Protein AF-A0A8D2QLK6-F1 (afdb_monomer)

pLDDT: mean 83.1, std 15.36, range [39.09, 98.12]

Radius of gyration: 22.23 Å; Cα contacts (8 Å, |Δi|>4): 160; chains: 1; bounding box: 60×38×61 Å

Solvent-accessible surface area (backbone atoms only — not comparable to full-atom values): 12348 Å² total; per-residue (Å²): 97,80,49,71,49,78,52,102,89,47,49,39,35,32,42,60,47,76,50,90,60,86,89,50,98,59,54,63,53,70,23,71,43,41,66,53,55,52,48,52,53,45,48,57,52,73,73,34,72,93,45,66,92,57,89,75,71,68,70,56,76,81,83,82,56,64,71,57,51,53,50,53,50,52,52,63,75,41,56,89,79,52,54,72,67,57,50,51,50,55,50,52,54,49,52,51,54,46,49,51,54,48,51,53,42,51,51,41,49,34,52,34,53,52,50,38,61,69,33,90,62,61,51,70,35,67,67,56,51,46,69,54,65,48,80,58,78,84,78,66,76,67,74,47,78,64,52,51,48,48,48,51,46,46,53,50,48,63,35,49,83,65,57,44,87,90,75,57,70,57,96,46,70,64,59,46,50,51,50,52,50,51,54,54,50,51,51,53,53,52,52,52,50,54,51,51,53,51,53,56,52,57,57,61,63,68,74,76,119

Secondary structure (DSSP, 8-state):
--EEEE-SS-EEEEEEEE---TTSS-SEEEEEEEHHHHHHHHHHHHS-GGGTTS-PPPPPPPP--HHHHHHHHHHHHTGGGS-HHHHHHHHHHHHHHHHHHHHHHHHHHHHHHHHHHHSTTGGG-HHHHHHHH--S----PPPPHHHHHHHHHHHHHHGGGS--TTT---SSHHHHHHHHHHHHHHHHHHHHHHHHHHHHHHHHHHTT-

Sequence (209 aa):
ISDALSERDKVKFTVHTKSSLPNFKQNEFSVVRQHEEFIWLHDSFVENEDYAGYIIPPAPPRPDFDASREKLQKLGEGEGSMTKEEFTKMKQELEAEYLAIFKKTVAMHEVFLCRVAAHPILRKDLNFHVFLEYNQDLSVRGKNKKEKLEDFFKNMVKSADGVIVSGVKDVDDFFEHERTFLVEYHNRVKDASAKSDKMTRSHKSEFFF

Mean predicted aligned error: 10.37 Å

Organism: NCBI:txid1220523

InterPro domains:
  IPR001683 Phox homology [PF00787] (22-134)
  IPR001683 Phox homology [PS50195] (1-138)
  IPR036871 PX domain superfamily [G3DSA:3.30.1520.10] (1-146)
  IPR036871 PX domain superfamily [SSF64268] (10-135)

Foldseek 3Di:
DPDWDDDPDWIKDWQWAADPDPPAPDRTDIAIDTLLLQVVLQVVLVVDPVNPPPDQQDRQDDQDCPVLVVQVVVLVVCVVVDDPVVSVVSVVVSVVVNVVSVVSRNVRSVVNLVVLCPDPPSVPDPSNSCSGHVHDYPPRDRQDPVSVVVVVVVVVVVCVVVPVVVPPDPPDPVVVVVVVVVVVVVVVVVVVVVVVVVVVVVVVVVVPD

Nearest PDB structures (foldseek):
  8afz-assembly1_B  TM=8.338E-01  e=6.866E-23  Homo sapiens
  5tp1-assembly2_B  TM=9.597E-01  e=2.829E-19  Mus musculus
  6n5x-assembly1_A  TM=9.871E-01  e=4.627E-18  Homo sapiens
  6n5y-assembly1_A  TM=9.876E-01  e=9.028E-18  Homo sapiens
  6n5z-assembly1_B  TM=9.835E-01  e=2.695E-17  Homo sapiens

Structure (mmCIF, N/CA/C/O backbone):
data_AF-A0A8D2QLK6-F1
#
_entry.id   AF-A0A8D2QLK6-F1
#
loop_
_atom_site.group_PDB
_atom_site.id
_atom_site.type_symbol
_atom_site.label_atom_id
_atom_site.label_alt_id
_atom_site.label_comp_id
_atom_site.label_asym_id
_atom_site.label_entity_id
_atom_site.label_seq_id
_atom_site.pdbx_PDB_ins_code
_atom_site.Cartn_x
_atom_site.Cartn_y
_atom_site.Cartn_z
_atom_site.occupancy
_atom_site.B_iso_or_equiv
_atom_site.auth_seq_id
_atom_site.auth_comp_id
_atom_site.auth_asym_id
_atom_site.auth_atom_id
_atom_site.pdbx_PDB_model_num
ATOM 1 N N . ILE A 1 1 ? -8.332 2.884 -5.641 1.00 80.31 1 ILE A N 1
ATOM 2 C CA . ILE A 1 1 ? -8.978 1.788 -4.871 1.00 80.31 1 ILE A CA 1
ATOM 3 C C . ILE A 1 1 ? -10.407 2.221 -4.601 1.00 80.31 1 ILE A C 1
ATOM 5 O O . ILE A 1 1 ? -10.595 3.262 -3.990 1.00 80.31 1 ILE A O 1
ATOM 9 N N . SER A 1 2 ? -11.397 1.502 -5.132 1.00 70.44 2 SER A N 1
ATOM 10 C CA . SER A 1 2 ? -12.802 1.946 -5.092 1.00 70.44 2 SER A CA 1
ATOM 11 C C . SER A 1 2 ? -13.533 1.522 -3.821 1.00 70.44 2 SER A C 1
ATOM 13 O O . SER A 1 2 ? -14.470 2.192 -3.405 1.00 70.44 2 SER A O 1
ATOM 15 N N . ASP A 1 3 ? -13.110 0.410 -3.225 1.00 77.19 3 ASP A N 1
ATOM 16 C CA . ASP A 1 3 ? -13.666 -0.129 -1.989 1.00 77.19 3 ASP A CA 1
ATOM 17 C C . ASP A 1 3 ? -12.625 -1.021 -1.299 1.00 77.19 3 ASP A C 1
ATOM 19 O O . ASP A 1 3 ? -11.655 -1.454 -1.931 1.00 77.19 3 ASP A O 1
ATOM 23 N N . ALA A 1 4 ? -12.812 -1.305 -0.015 1.00 76.88 4 ALA A N 1
ATOM 24 C CA . ALA A 1 4 ? -12.076 -2.353 0.670 1.00 76.88 4 ALA A CA 1
ATOM 25 C C . ALA A 1 4 ? -12.950 -3.040 1.735 1.00 76.88 4 ALA A C 1
ATOM 27 O O . ALA A 1 4 ? -13.834 -2.451 2.348 1.00 76.88 4 ALA A O 1
ATOM 28 N N . LEU A 1 5 ? -12.686 -4.319 1.965 1.00 78.00 5 LEU A N 1
ATOM 29 C CA . LEU A 1 5 ? -13.394 -5.136 2.938 1.00 78.00 5 LEU A CA 1
ATOM 30 C C . LEU A 1 5 ? -12.388 -5.670 3.948 1.00 78.00 5 LEU A C 1
ATOM 32 O O . LEU A 1 5 ? -11.392 -6.288 3.577 1.00 78.00 5 LEU A O 1
ATOM 36 N N . SER A 1 6 ? -12.651 -5.453 5.231 1.00 71.12 6 SER A N 1
ATOM 37 C CA . SER A 1 6 ? -11.903 -6.108 6.300 1.00 71.12 6 SER A CA 1
ATOM 38 C C . SER A 1 6 ? -12.677 -7.331 6.775 1.00 71.12 6 SER A C 1
ATOM 40 O O . SER A 1 6 ? -13.772 -7.224 7.323 1.00 71.12 6 SER A O 1
ATOM 42 N N . GLU A 1 7 ? -12.097 -8.502 6.559 1.00 73.56 7 GLU A N 1
ATOM 43 C CA . GLU A 1 7 ? -12.514 -9.768 7.157 1.00 73.56 7 GLU A CA 1
ATOM 44 C C . GLU A 1 7 ? -11.677 -10.021 8.423 1.00 73.56 7 GLU A C 1
ATOM 46 O O . GLU A 1 7 ? -10.705 -9.308 8.666 1.00 73.56 7 GLU A O 1
ATOM 51 N N . ARG A 1 8 ? -12.042 -11.005 9.262 1.00 68.12 8 ARG A N 1
ATOM 52 C CA . ARG A 1 8 ? -11.483 -11.201 10.624 1.00 68.12 8 ARG A CA 1
ATOM 53 C C . ARG A 1 8 ? -9.957 -11.132 10.729 1.00 68.12 8 ARG A C 1
ATOM 55 O O . ARG A 1 8 ? -9.471 -10.689 11.758 1.00 68.12 8 ARG A O 1
ATOM 62 N N . ASP A 1 9 ? -9.218 -11.541 9.706 1.00 69.25 9 ASP A N 1
ATOM 63 C CA . ASP A 1 9 ? -7.753 -11.580 9.670 1.00 69.25 9 ASP A CA 1
ATOM 64 C C . ASP A 1 9 ? -7.145 -10.861 8.451 1.00 69.25 9 ASP A C 1
ATOM 66 O O . ASP A 1 9 ? -5.932 -10.664 8.400 1.00 69.25 9 ASP A O 1
ATOM 70 N N . LYS A 1 10 ? -7.960 -10.428 7.481 1.00 79.12 10 LYS A N 1
ATOM 71 C CA . LYS A 1 10 ? -7.487 -9.965 6.166 1.00 79.12 10 LYS A CA 1
ATOM 72 C C . LYS A 1 10 ? -8.192 -8.703 5.702 1.00 79.12 10 LYS A C 1
ATOM 74 O O . LYS A 1 10 ? -9.350 -8.468 6.026 1.00 79.12 10 LYS A O 1
ATOM 79 N N . VAL A 1 11 ? -7.496 -7.908 4.896 1.00 85.50 11 VAL A N 1
ATOM 80 C CA . VAL A 1 11 ? -8.075 -6.748 4.211 1.00 85.50 11 VAL A CA 1
ATOM 81 C C . VAL A 1 11 ? -7.979 -6.984 2.716 1.00 85.50 11 VAL A C 1
ATOM 83 O O . VAL A 1 11 ? -6.893 -7.242 2.195 1.00 85.50 11 VAL A O 1
ATOM 86 N N . LYS A 1 12 ? -9.126 -6.913 2.050 1.00 91.12 12 LYS A N 1
ATOM 87 C CA . LYS A 1 12 ? -9.283 -7.021 0.605 1.00 91.12 12 LYS A CA 1
ATOM 88 C C . LYS A 1 12 ? -9.525 -5.630 0.036 1.00 91.12 12 LYS A C 1
ATOM 90 O O . LYS A 1 12 ? -10.357 -4.895 0.549 1.00 91.12 12 LYS A O 1
ATOM 95 N N . PHE A 1 13 ? -8.818 -5.280 -1.022 1.00 93.56 13 PHE A N 1
ATOM 96 C CA . PHE A 1 13 ? -8.882 -4.004 -1.715 1.00 93.56 13 PHE A CA 1
ATOM 97 C C . PHE A 1 13 ? -9.446 -4.228 -3.109 1.00 93.56 13 PHE A C 1
ATOM 99 O O . PHE A 1 13 ? -8.901 -5.019 -3.877 1.00 93.56 13 PHE A O 1
ATOM 106 N N . THR A 1 14 ? -10.500 -3.502 -3.457 1.00 95.00 14 THR A N 1
ATOM 107 C CA . THR A 1 14 ? -11.005 -3.451 -4.826 1.00 95.00 14 THR A CA 1
ATOM 108 C C . THR A 1 14 ? -10.164 -2.449 -5.609 1.00 95.00 14 THR A C 1
ATOM 110 O O . THR A 1 14 ? -10.269 -1.225 -5.451 1.00 95.00 14 THR A O 1
ATOM 113 N N . VAL A 1 15 ? -9.279 -2.979 -6.446 1.00 96.50 15 VAL A N 1
ATOM 114 C CA . VAL A 1 15 ? -8.413 -2.207 -7.331 1.00 96.50 15 VAL A CA 1
ATOM 115 C C . VAL A 1 15 ? -9.158 -1.992 -8.638 1.00 96.50 15 VAL A C 1
ATOM 117 O O . VAL A 1 15 ? -9.257 -2.891 -9.467 1.00 96.50 15 VAL A O 1
ATOM 120 N N . HIS A 1 16 ? -9.707 -0.792 -8.795 1.00 96.56 16 HIS A N 1
ATOM 121 C CA . HIS A 1 16 ? -10.331 -0.349 -10.032 1.00 96.56 16 HIS A CA 1
ATOM 122 C C . HIS A 1 16 ? -9.296 0.328 -10.932 1.00 96.56 16 HIS A C 1
ATOM 124 O O . HIS A 1 16 ? -8.586 1.232 -10.484 1.00 96.56 16 HIS A O 1
ATOM 130 N N . THR A 1 17 ? -9.243 -0.094 -12.192 1.00 95.81 17 THR A N 1
ATOM 131 C CA . THR A 1 17 ? -8.319 0.428 -13.198 1.00 95.81 17 THR A CA 1
ATOM 132 C C . THR A 1 17 ? -9.094 0.945 -14.393 1.00 95.81 17 THR A C 1
ATOM 134 O O . THR A 1 17 ? -9.939 0.243 -14.945 1.00 95.81 17 THR A O 1
ATOM 137 N N . LYS A 1 18 ? -8.738 2.153 -14.831 1.00 95.00 18 LYS A N 1
ATOM 138 C CA . LYS A 1 18 ? -9.171 2.732 -16.098 1.00 95.00 18 LYS A CA 1
ATOM 139 C C . LYS A 1 18 ? -7.949 3.146 -16.898 1.00 95.00 18 LYS A C 1
ATOM 141 O O . LYS A 1 18 ? -7.116 3.905 -16.406 1.00 95.00 18 LYS A O 1
ATOM 146 N N . SER A 1 19 ? -7.827 2.633 -18.114 1.00 92.06 19 SER A N 1
ATOM 147 C CA . SER A 1 19 ? -6.638 2.802 -18.942 1.00 92.06 19 SER A CA 1
ATOM 148 C C . SER A 1 19 ? -7.008 2.887 -20.416 1.00 92.06 19 SER A C 1
ATOM 150 O O . SER A 1 19 ? -7.928 2.221 -20.878 1.00 92.06 19 SER A O 1
ATOM 152 N N . SER A 1 20 ? -6.267 3.705 -21.160 1.00 89.62 20 SER A N 1
ATOM 153 C CA . SER A 1 20 ? -6.292 3.740 -22.627 1.00 89.62 20 SER A CA 1
ATOM 154 C C . SER A 1 20 ? -5.103 2.998 -23.247 1.00 89.62 20 SER A C 1
ATOM 156 O O . SER A 1 20 ? -4.872 3.096 -24.453 1.00 89.62 20 SER A O 1
ATOM 158 N N . LEU A 1 21 ? -4.303 2.299 -22.432 1.00 86.12 21 LEU A N 1
ATOM 159 C CA . LEU A 1 21 ? -3.151 1.553 -22.922 1.00 86.12 21 LEU A CA 1
ATOM 160 C C . LEU A 1 21 ? -3.614 0.294 -23.675 1.00 86.12 21 LEU A C 1
ATOM 162 O O . LEU A 1 21 ? -4.441 -0.451 -23.153 1.00 86.12 21 LEU A O 1
ATOM 166 N N . PRO A 1 22 ? -3.054 0.015 -24.866 1.00 85.12 22 PRO A N 1
ATOM 167 C CA . PRO A 1 22 ? -3.531 -1.056 -25.743 1.00 85.12 22 PRO A CA 1
ATOM 168 C C . PRO A 1 22 ? -3.196 -2.470 -25.246 1.00 85.12 22 PRO A C 1
ATOM 170 O O . PRO A 1 22 ? -3.630 -3.445 -25.845 1.00 85.12 22 PRO A O 1
ATOM 173 N N . ASN A 1 23 ? -2.380 -2.594 -24.199 1.00 85.94 23 ASN A N 1
ATOM 174 C CA . ASN A 1 23 ? -1.920 -3.870 -23.659 1.00 85.94 23 ASN A CA 1
ATOM 175 C C . ASN A 1 23 ? -2.828 -4.461 -22.569 1.00 85.94 23 ASN A C 1
ATOM 177 O O . ASN A 1 23 ? -2.573 -5.584 -22.146 1.00 85.94 23 ASN A O 1
ATOM 181 N N . PHE A 1 24 ? -3.892 -3.762 -22.163 1.00 89.06 24 PHE A N 1
ATOM 182 C CA . PHE A 1 24 ? -4.965 -4.344 -21.350 1.00 89.06 24 PHE A CA 1
ATOM 183 C C . PHE A 1 24 ? -6.073 -4.916 -22.241 1.00 89.06 24 PHE A C 1
ATOM 185 O O . PHE A 1 24 ? -6.362 -4.361 -23.302 1.00 89.06 24 PHE A O 1
ATOM 192 N N . LYS A 1 25 ? -6.749 -5.994 -21.812 1.00 87.31 25 LYS A N 1
ATOM 193 C CA . LYS A 1 25 ? -7.873 -6.571 -22.581 1.00 87.31 25 LYS A CA 1
ATOM 194 C C . LYS A 1 25 ? -9.110 -5.677 -22.559 1.00 87.31 25 LYS A C 1
ATOM 196 O O . LYS A 1 25 ? -9.935 -5.747 -23.468 1.00 87.31 25 LYS A O 1
ATOM 201 N N . GLN A 1 26 ? -9.271 -4.886 -21.500 1.00 90.31 26 GLN A N 1
ATOM 202 C CA . GLN A 1 26 ? -10.396 -3.979 -21.288 1.00 90.31 26 GLN A CA 1
ATOM 203 C C . GLN A 1 26 ? -9.889 -2.598 -20.860 1.00 90.31 26 GLN A C 1
ATOM 205 O O . GLN A 1 26 ? -8.881 -2.483 -20.169 1.00 90.31 26 GLN A O 1
ATOM 210 N N . ASN A 1 27 ? -10.620 -1.546 -21.231 1.00 92.00 27 ASN A N 1
ATOM 211 C CA . ASN A 1 27 ? -10.271 -0.168 -20.863 1.00 92.00 27 ASN A CA 1
ATOM 212 C C . ASN A 1 27 ? -10.664 0.188 -19.420 1.00 92.00 27 ASN A C 1
ATOM 214 O O . ASN A 1 27 ? -10.203 1.194 -18.883 1.00 92.00 27 ASN A O 1
ATOM 218 N N . GLU A 1 28 ? -11.547 -0.601 -18.806 1.00 95.56 28 GLU A N 1
ATOM 219 C CA . GLU A 1 28 ? -12.044 -0.388 -17.451 1.00 95.56 28 GLU A CA 1
ATOM 220 C C . GLU A 1 28 ? -12.388 -1.741 -16.815 1.00 95.56 28 GLU A C 1
ATOM 222 O O . GLU A 1 28 ? -13.148 -2.516 -17.394 1.00 95.56 28 GLU A O 1
ATOM 227 N N . PHE A 1 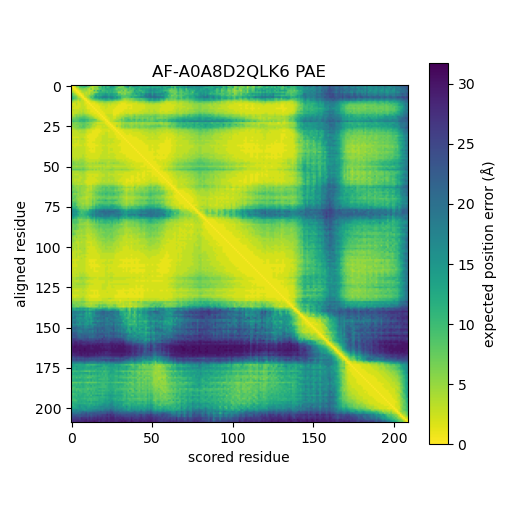29 ? -11.795 -2.046 -15.661 1.00 94.69 29 PHE A N 1
ATOM 228 C CA . PHE A 1 29 ? -11.969 -3.319 -14.953 1.00 94.69 29 PHE A CA 1
ATOM 229 C C . PHE A 1 29 ? -11.626 -3.175 -13.465 1.00 94.69 29 PHE A C 1
ATOM 231 O O . PHE A 1 29 ? -11.015 -2.191 -13.039 1.00 94.69 29 PHE A O 1
ATOM 238 N N . SER A 1 30 ? -12.014 -4.170 -12.666 1.00 95.81 30 SER A N 1
ATOM 239 C CA . SER A 1 30 ? -11.723 -4.218 -11.233 1.00 95.81 30 SER A CA 1
ATOM 240 C C . SER A 1 30 ? -11.295 -5.617 -10.806 1.00 95.81 30 SER A C 1
ATOM 242 O O . SER A 1 30 ? -11.878 -6.608 -11.246 1.00 95.81 30 SER A O 1
ATOM 244 N N . VAL A 1 31 ? -10.323 -5.688 -9.899 1.00 95.25 31 VAL A N 1
ATOM 245 C CA . VAL A 1 31 ? -9.875 -6.930 -9.249 1.00 95.25 31 VAL A CA 1
ATOM 246 C C . VAL A 1 31 ? -9.831 -6.754 -7.737 1.00 95.25 31 VAL A C 1
ATOM 248 O O . VAL A 1 31 ? -9.765 -5.632 -7.233 1.00 95.25 31 VAL A O 1
ATOM 251 N N . VAL A 1 32 ? -9.864 -7.864 -7.002 1.00 94.50 32 VAL A N 1
ATOM 252 C CA . VAL A 1 32 ? -9.740 -7.864 -5.541 1.00 94.50 32 VAL A CA 1
ATOM 253 C C . VAL A 1 32 ? -8.339 -8.322 -5.163 1.00 94.50 32 VAL A C 1
ATOM 255 O O . VAL A 1 32 ? -7.887 -9.362 -5.636 1.00 94.50 32 VAL A O 1
ATOM 258 N N . ARG A 1 33 ? -7.666 -7.548 -4.307 1.00 94.56 33 ARG A N 1
ATOM 259 C CA . ARG A 1 33 ? -6.298 -7.816 -3.850 1.00 94.56 33 ARG A CA 1
ATOM 260 C C . ARG A 1 33 ? -6.168 -7.777 -2.340 1.00 94.56 33 ARG A C 1
ATOM 262 O O . ARG A 1 33 ? -6.799 -6.959 -1.688 1.00 94.56 33 ARG A O 1
ATOM 269 N N . GLN A 1 34 ? -5.322 -8.618 -1.776 1.00 93.31 34 GLN A N 1
ATOM 270 C CA . GLN A 1 34 ? -4.924 -8.619 -0.374 1.00 93.31 34 GLN A CA 1
ATOM 271 C C . GLN A 1 34 ? -3.578 -7.923 -0.209 1.00 93.31 34 GLN A C 1
ATOM 273 O O . GLN A 1 34 ? -2.802 -7.820 -1.155 1.00 93.31 34 GLN A O 1
ATOM 278 N N . HIS A 1 35 ? -3.278 -7.469 1.007 1.00 92.69 35 HIS A N 1
ATOM 279 C CA . HIS A 1 35 ? -2.022 -6.784 1.316 1.00 92.69 35 HIS A CA 1
ATOM 280 C C . HIS A 1 35 ? -0.778 -7.575 0.859 1.00 92.69 35 HIS A C 1
ATOM 282 O O . HIS A 1 35 ? 0.151 -6.998 0.301 1.00 92.69 35 HIS A O 1
ATOM 288 N N . GLU A 1 36 ? -0.774 -8.898 1.024 1.00 91.81 36 GLU A N 1
ATOM 289 C CA . GLU A 1 36 ? 0.307 -9.787 0.584 1.00 91.81 36 GLU A CA 1
ATOM 290 C C . GLU A 1 36 ? 0.591 -9.702 -0.926 1.00 91.81 36 GLU A C 1
ATOM 292 O O . GLU A 1 36 ? 1.749 -9.796 -1.325 1.00 91.81 36 GLU A O 1
ATOM 297 N N . GLU A 1 37 ? -0.424 -9.455 -1.759 1.00 94.19 37 GLU A N 1
ATOM 298 C CA . GLU A 1 37 ? -0.262 -9.287 -3.210 1.00 94.19 37 GLU A CA 1
ATOM 299 C C . GLU A 1 37 ? 0.431 -7.966 -3.565 1.00 94.19 37 GLU A C 1
ATOM 301 O O . GLU A 1 37 ? 1.198 -7.914 -4.525 1.00 94.19 37 GLU A O 1
ATOM 306 N N . PHE A 1 38 ? 0.233 -6.908 -2.771 1.00 96.00 38 PHE A N 1
ATOM 307 C CA . PHE A 1 38 ? 0.977 -5.653 -2.936 1.00 96.00 38 PHE A CA 1
ATOM 308 C C . PHE A 1 38 ? 2.449 -5.829 -2.565 1.00 96.00 38 PHE A C 1
ATOM 310 O O . PHE A 1 38 ? 3.320 -5.275 -3.233 1.00 96.00 38 PHE A O 1
ATOM 317 N N . ILE A 1 39 ? 2.725 -6.600 -1.507 1.00 94.81 39 ILE A N 1
ATOM 318 C CA . ILE A 1 39 ? 4.097 -6.910 -1.095 1.00 94.81 39 ILE A CA 1
ATOM 319 C C . ILE A 1 39 ? 4.793 -7.760 -2.155 1.00 94.81 39 ILE A C 1
ATOM 321 O O . ILE A 1 39 ? 5.910 -7.437 -2.535 1.00 94.81 39 ILE A O 1
ATOM 325 N N . TRP A 1 40 ? 4.124 -8.786 -2.686 1.00 94.62 40 TRP A N 1
ATOM 326 C CA . TRP A 1 40 ? 4.659 -9.581 -3.792 1.00 94.62 40 TRP A CA 1
ATOM 327 C C . TRP A 1 40 ? 5.014 -8.714 -5.008 1.00 94.62 40 TRP A C 1
ATOM 329 O O . TRP A 1 40 ? 6.115 -8.830 -5.540 1.00 94.62 40 TRP A O 1
ATOM 339 N N . LEU A 1 41 ? 4.116 -7.810 -5.412 1.00 96.06 41 LEU A N 1
ATOM 340 C CA . LEU A 1 41 ? 4.367 -6.900 -6.528 1.00 96.06 41 LEU A CA 1
ATOM 341 C C . LEU A 1 41 ? 5.578 -5.996 -6.253 1.00 96.06 41 LEU A C 1
ATOM 343 O O . LEU A 1 41 ? 6.455 -5.870 -7.104 1.00 96.06 41 LEU A O 1
ATOM 347 N N . HIS A 1 42 ? 5.647 -5.389 -5.066 1.00 96.62 42 HIS A N 1
ATOM 348 C CA . HIS A 1 42 ? 6.786 -4.566 -4.663 1.00 96.62 42 HIS A CA 1
ATOM 349 C C . HIS A 1 42 ? 8.102 -5.353 -4.703 1.00 96.62 42 HIS A C 1
ATOM 351 O O . HIS A 1 42 ? 9.070 -4.894 -5.306 1.00 96.62 42 HIS A O 1
ATOM 357 N N . ASP A 1 43 ? 8.129 -6.538 -4.095 1.00 93.12 43 ASP A N 1
ATOM 358 C CA . ASP A 1 43 ? 9.319 -7.387 -4.046 1.00 93.12 43 ASP A CA 1
ATOM 359 C C . ASP A 1 43 ? 9.762 -7.784 -5.458 1.00 93.12 43 ASP A C 1
ATOM 361 O O . ASP A 1 43 ? 10.952 -7.735 -5.753 1.00 93.12 43 ASP A O 1
ATOM 365 N N . SER A 1 44 ? 8.817 -8.048 -6.370 1.00 94.56 44 SER A N 1
ATOM 366 C CA . SER A 1 44 ? 9.134 -8.339 -7.773 1.00 94.56 44 SER A CA 1
ATOM 367 C C . SER A 1 44 ? 9.847 -7.186 -8.488 1.00 94.56 44 SER A C 1
ATOM 369 O O . SER A 1 44 ? 10.672 -7.434 -9.364 1.00 94.56 44 SER A O 1
ATOM 371 N N . PHE A 1 45 ? 9.583 -5.930 -8.103 1.00 95.44 45 PHE A N 1
ATOM 372 C CA . PHE A 1 45 ? 10.319 -4.783 -8.634 1.00 95.44 45 PHE A CA 1
ATOM 373 C C . PHE A 1 45 ? 11.718 -4.672 -8.036 1.00 95.44 45 PHE A C 1
ATOM 375 O O . PHE A 1 45 ? 12.662 -4.366 -8.754 1.00 95.44 45 PHE A O 1
ATOM 382 N N . VAL A 1 46 ? 11.846 -4.898 -6.727 1.00 93.06 46 VAL A N 1
ATOM 383 C CA . VAL A 1 46 ? 13.124 -4.792 -6.007 1.00 93.06 46 VAL A CA 1
ATOM 384 C C . VAL A 1 46 ? 14.093 -5.900 -6.417 1.00 93.06 46 VAL A C 1
ATOM 386 O O . VAL A 1 46 ? 15.296 -5.669 -6.503 1.00 93.06 46 VAL A O 1
ATOM 389 N N . GLU A 1 47 ? 13.581 -7.103 -6.661 1.00 89.25 47 GLU A N 1
ATOM 390 C CA . GLU A 1 47 ? 14.376 -8.270 -7.044 1.00 89.25 47 GLU A CA 1
ATOM 391 C C . GLU A 1 47 ? 14.773 -8.259 -8.534 1.00 89.25 47 GLU A C 1
ATOM 3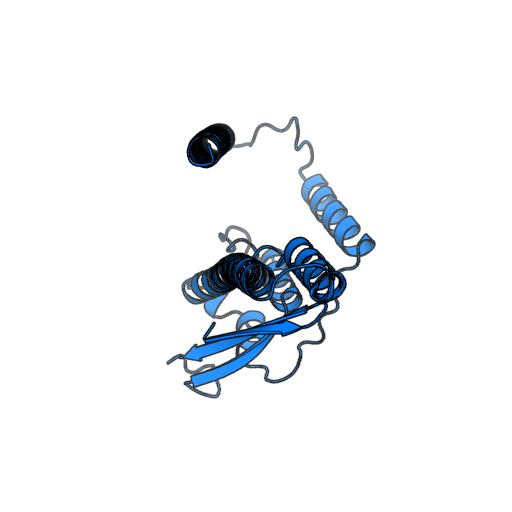93 O O . GLU A 1 47 ? 15.652 -9.027 -8.926 1.00 89.25 47 GLU A O 1
ATOM 398 N N . ASN A 1 48 ? 14.171 -7.390 -9.357 1.00 90.31 48 ASN A N 1
ATOM 399 C CA . ASN A 1 48 ? 14.475 -7.282 -10.782 1.00 90.31 48 ASN A CA 1
ATOM 400 C C . ASN A 1 48 ? 15.712 -6.401 -11.038 1.00 90.31 48 ASN A C 1
ATOM 402 O O . ASN A 1 48 ? 15.682 -5.185 -10.840 1.00 90.31 48 ASN A O 1
ATOM 406 N N . GLU A 1 49 ? 16.787 -7.014 -11.536 1.00 92.12 49 GLU A N 1
ATOM 407 C CA . GLU A 1 49 ? 18.060 -6.342 -11.829 1.00 92.12 49 GLU A CA 1
ATOM 408 C C . GLU A 1 49 ? 17.939 -5.256 -12.909 1.00 92.12 49 GLU A C 1
ATOM 410 O O . GLU A 1 49 ? 18.633 -4.243 -12.826 1.00 92.12 49 GLU A O 1
ATOM 415 N N . ASP A 1 50 ? 17.002 -5.389 -13.855 1.00 94.44 50 ASP A N 1
ATOM 416 C CA . ASP A 1 50 ? 16.744 -4.367 -14.882 1.00 94.44 50 ASP A CA 1
ATOM 417 C C . ASP A 1 50 ? 16.214 -3.055 -14.280 1.00 94.44 50 ASP A C 1
ATOM 419 O O . ASP A 1 50 ? 16.233 -2.004 -14.927 1.00 94.44 50 ASP A O 1
ATOM 423 N N . TYR A 1 51 ? 15.722 -3.105 -13.038 1.00 94.38 51 TYR A N 1
ATOM 424 C CA . TYR A 1 51 ? 15.244 -1.941 -12.302 1.00 94.38 51 TYR A CA 1
ATOM 425 C C . TYR A 1 51 ? 16.283 -1.356 -11.339 1.00 94.38 51 TYR A C 1
ATOM 427 O O . TYR A 1 51 ? 15.982 -0.395 -10.622 1.00 94.38 51 TYR A O 1
ATOM 435 N N . ALA A 1 52 ? 17.523 -1.853 -11.361 1.00 91.12 52 ALA A N 1
ATOM 436 C CA . ALA A 1 52 ? 18.621 -1.262 -10.608 1.00 91.12 52 ALA A CA 1
ATOM 437 C C . ALA A 1 52 ? 18.807 0.225 -10.968 1.00 91.12 52 ALA A C 1
ATOM 439 O O . ALA A 1 52 ? 18.841 0.617 -12.133 1.00 91.12 52 ALA A O 1
ATOM 440 N N . GLY A 1 53 ? 18.913 1.073 -9.942 1.00 89.62 53 GLY A N 1
ATOM 441 C CA . GLY A 1 53 ? 19.052 2.525 -10.097 1.00 89.62 53 GLY A CA 1
ATOM 442 C C . GLY A 1 53 ? 17.737 3.291 -10.290 1.00 89.62 53 GLY A C 1
ATOM 443 O O . GLY A 1 53 ? 17.746 4.519 -10.211 1.00 89.62 53 GLY A O 1
ATOM 444 N N . TYR A 1 54 ? 16.597 2.615 -10.476 1.00 93.75 54 TYR A N 1
ATOM 445 C CA . TYR A 1 54 ? 15.289 3.271 -10.441 1.00 93.75 54 TYR A CA 1
ATOM 446 C C . TYR A 1 54 ? 14.766 3.410 -9.009 1.00 93.75 54 TYR A C 1
ATOM 448 O O . TYR A 1 54 ? 14.992 2.569 -8.141 1.00 93.75 54 TYR A O 1
ATOM 456 N N . ILE A 1 55 ? 14.005 4.478 -8.767 1.00 94.56 55 ILE A N 1
ATOM 457 C CA . ILE A 1 55 ? 13.340 4.697 -7.481 1.00 94.56 55 ILE A CA 1
ATOM 458 C C . ILE A 1 55 ? 12.047 3.878 -7.456 1.00 94.56 55 ILE A C 1
ATOM 460 O O . ILE A 1 55 ? 11.022 4.295 -8.003 1.00 94.56 55 ILE A O 1
ATOM 464 N N . ILE A 1 56 ? 12.091 2.719 -6.800 1.00 95.69 56 ILE A N 1
ATOM 465 C CA . ILE A 1 56 ? 10.903 1.895 -6.562 1.00 95.69 56 ILE A CA 1
ATOM 466 C C . ILE A 1 56 ? 10.040 2.549 -5.468 1.00 95.69 56 ILE A C 1
ATOM 468 O O . ILE A 1 56 ? 10.555 2.878 -4.395 1.00 95.69 56 ILE A O 1
ATOM 472 N N . PRO A 1 57 ? 8.729 2.770 -5.699 1.00 96.25 57 PRO A N 1
ATOM 473 C CA . PRO A 1 57 ? 7.838 3.300 -4.674 1.00 96.25 57 PRO A CA 1
ATOM 474 C C . PRO A 1 57 ? 7.823 2.402 -3.428 1.00 96.25 57 PRO A C 1
ATOM 476 O O . PRO A 1 57 ? 7.744 1.184 -3.573 1.00 96.25 57 PRO A O 1
ATOM 479 N N . PRO A 1 58 ? 7.831 2.970 -2.208 1.00 94.75 58 PRO A N 1
ATOM 480 C CA . PRO A 1 58 ? 7.849 2.170 -0.990 1.00 94.75 58 PRO A CA 1
ATOM 481 C C . PRO A 1 58 ? 6.583 1.319 -0.875 1.00 94.75 58 PRO A C 1
ATOM 483 O O . PRO A 1 58 ? 5.481 1.806 -1.149 1.00 94.75 58 PRO A O 1
ATOM 486 N N . ALA A 1 59 ? 6.744 0.075 -0.421 1.00 95.31 59 ALA A N 1
ATOM 487 C CA . ALA A 1 59 ? 5.629 -0.820 -0.143 1.00 95.31 59 ALA A CA 1
ATOM 488 C C . ALA A 1 59 ? 4.611 -0.175 0.821 1.00 95.31 59 ALA A C 1
ATOM 490 O O . ALA A 1 59 ? 5.004 0.504 1.781 1.00 95.31 59 ALA A O 1
ATOM 491 N N . PRO A 1 60 ? 3.300 -0.396 0.617 1.00 95.50 60 PRO A N 1
ATOM 492 C CA . PRO A 1 60 ? 2.303 0.057 1.574 1.00 95.50 60 PRO A CA 1
ATOM 493 C C . PRO A 1 60 ? 2.487 -0.684 2.910 1.00 95.50 60 PRO A C 1
ATOM 495 O O . PRO A 1 60 ? 2.827 -1.869 2.915 1.00 95.50 60 PRO A O 1
ATOM 498 N N . PRO A 1 61 ? 2.267 -0.031 4.064 1.00 92.38 61 PRO A N 1
ATOM 499 C CA . PRO A 1 61 ? 2.377 -0.692 5.354 1.00 92.38 61 PRO A CA 1
ATOM 500 C C . PRO A 1 61 ? 1.236 -1.687 5.552 1.00 92.38 61 PRO A C 1
ATOM 502 O O . PRO A 1 61 ? 0.133 -1.523 5.021 1.00 92.38 61 PRO A O 1
ATOM 505 N N . ARG A 1 62 ? 1.505 -2.707 6.371 1.00 89.50 62 ARG A N 1
ATOM 506 C CA . ARG A 1 62 ? 0.497 -3.688 6.765 1.00 89.50 62 ARG A CA 1
ATOM 507 C C . ARG A 1 62 ? -0.664 -2.984 7.475 1.00 89.50 62 ARG A C 1
ATOM 509 O O . ARG A 1 62 ? -0.404 -2.205 8.393 1.00 89.50 62 ARG A O 1
ATOM 516 N N . PRO A 1 63 ? -1.918 -3.258 7.084 1.00 86.25 63 PRO A N 1
ATOM 517 C CA . PRO A 1 63 ? -3.066 -2.779 7.832 1.00 86.25 63 PRO A CA 1
ATOM 518 C C . PRO A 1 63 ? -3.043 -3.336 9.261 1.00 86.25 63 PRO A C 1
ATOM 520 O O . PRO A 1 63 ? -2.919 -4.547 9.435 1.00 86.25 63 PRO A O 1
ATOM 523 N N . ASP A 1 64 ? -3.180 -2.468 10.261 1.00 85.06 64 ASP A N 1
ATOM 524 C CA . ASP A 1 64 ? -3.248 -2.844 11.676 1.00 85.06 64 ASP A CA 1
ATOM 525 C C . ASP A 1 64 ? -4.631 -2.485 12.226 1.00 85.06 64 ASP A C 1
ATOM 527 O O . ASP A 1 64 ? -4.963 -1.312 12.383 1.00 85.06 64 ASP A O 1
ATOM 531 N N . PHE A 1 65 ? -5.447 -3.510 12.467 1.00 83.75 65 PHE A N 1
ATOM 532 C CA . PHE A 1 65 ? -6.804 -3.381 13.000 1.00 83.75 65 PHE A CA 1
ATOM 533 C C . PHE A 1 65 ? -6.970 -4.093 14.346 1.00 83.75 65 PHE A C 1
ATOM 535 O O . PHE A 1 65 ? -8.094 -4.189 14.843 1.00 83.75 65 PHE A O 1
ATOM 542 N N . ASP A 1 66 ? -5.888 -4.606 14.935 1.00 84.44 66 ASP A N 1
ATOM 543 C CA . ASP A 1 66 ? -5.966 -5.514 16.081 1.00 84.44 66 ASP A CA 1
ATOM 544 C C . ASP A 1 66 ? -6.546 -4.800 17.305 1.00 84.44 66 ASP A C 1
ATOM 546 O O . ASP A 1 66 ? -7.515 -5.273 17.901 1.00 84.44 66 ASP A O 1
ATOM 550 N N . ALA A 1 67 ? -6.052 -3.594 17.598 1.00 84.75 67 ALA A N 1
ATOM 551 C CA . ALA A 1 67 ? -6.560 -2.776 18.697 1.00 84.75 67 ALA A CA 1
ATOM 552 C C . ALA A 1 67 ? -8.049 -2.420 18.527 1.00 84.75 67 ALA A C 1
ATOM 554 O O . ALA A 1 67 ? -8.819 -2.476 19.486 1.00 84.75 67 ALA A O 1
ATOM 555 N N . SER A 1 68 ? -8.485 -2.072 17.311 1.00 84.75 68 SER A N 1
ATOM 556 C CA . SER A 1 68 ? -9.892 -1.744 17.044 1.00 84.75 68 SER A CA 1
ATOM 557 C C . SER A 1 68 ? -10.799 -2.972 17.157 1.00 84.75 68 SER A C 1
ATOM 559 O O . SER A 1 68 ? -11.900 -2.865 17.694 1.00 84.75 68 SER A O 1
ATOM 561 N N . ARG A 1 69 ? -10.339 -4.147 16.700 1.00 83.25 69 ARG A N 1
ATOM 562 C CA . ARG A 1 69 ? -11.068 -5.421 16.829 1.00 83.25 69 ARG A CA 1
ATOM 563 C C . ARG A 1 69 ? -11.215 -5.845 18.286 1.00 83.25 69 ARG A C 1
ATOM 565 O O . ARG A 1 69 ? -12.311 -6.222 18.690 1.00 83.25 69 ARG A O 1
ATOM 572 N N . GLU A 1 70 ? -10.149 -5.735 19.075 1.00 87.25 70 GLU A N 1
ATOM 573 C CA . GLU A 1 70 ? -10.173 -6.055 20.504 1.00 87.25 70 GLU A CA 1
ATOM 574 C C . GLU A 1 70 ? -11.154 -5.148 21.263 1.00 87.25 70 GLU A C 1
ATOM 576 O O . GLU A 1 70 ? -11.964 -5.627 22.058 1.00 87.25 70 GLU A O 1
ATOM 581 N N . LYS A 1 71 ? -11.136 -3.838 20.981 1.00 87.56 71 LYS A N 1
ATOM 582 C CA . LYS A 1 71 ? -12.086 -2.888 21.576 1.00 87.56 71 LYS A CA 1
ATOM 583 C C . LYS A 1 71 ? -13.535 -3.190 21.176 1.00 87.56 71 LYS A C 1
ATOM 585 O O . LYS A 1 71 ? -14.412 -3.138 22.032 1.00 87.56 71 LYS A O 1
ATOM 590 N N . LEU A 1 72 ? -13.788 -3.535 19.908 1.00 85.38 72 LEU A N 1
ATOM 591 C CA . LEU A 1 72 ? -15.121 -3.927 19.431 1.00 85.38 72 LEU A CA 1
ATOM 592 C C . LEU A 1 72 ? -15.631 -5.196 20.124 1.00 85.38 72 LEU A C 1
ATOM 594 O O . LEU A 1 72 ? -16.800 -5.255 20.498 1.00 85.38 72 LEU A O 1
ATOM 598 N N . GLN A 1 73 ? -14.759 -6.186 20.335 1.00 86.44 73 GLN A N 1
ATOM 599 C CA . GLN A 1 73 ? -15.110 -7.402 21.066 1.00 86.44 73 GLN A CA 1
ATOM 600 C C . GLN A 1 73 ? -15.481 -7.088 22.523 1.00 86.44 73 GLN A C 1
ATOM 602 O O . GLN A 1 73 ? -16.556 -7.474 22.978 1.00 86.44 73 GLN A O 1
ATOM 607 N N . LYS A 1 74 ? -14.634 -6.327 23.227 1.00 88.38 74 LYS A N 1
ATOM 608 C CA . LYS A 1 74 ? -14.881 -5.909 24.618 1.00 88.38 74 LYS A CA 1
ATOM 609 C C . LYS A 1 74 ? -16.166 -5.096 24.768 1.00 88.38 74 LYS A C 1
ATOM 611 O O . LYS A 1 74 ? -16.882 -5.263 25.750 1.00 88.38 74 LYS A O 1
ATOM 616 N N . LEU A 1 75 ? -16.473 -4.234 23.795 1.00 87.31 75 LEU A N 1
ATOM 617 C CA . LEU A 1 75 ? -17.718 -3.470 23.796 1.00 87.31 75 LEU A CA 1
ATOM 618 C C . LEU A 1 75 ? -18.943 -4.395 23.701 1.00 87.31 75 LEU A C 1
ATOM 620 O O . LEU A 1 75 ? -19.909 -4.182 24.426 1.00 87.31 75 LEU A O 1
ATOM 624 N N . GLY A 1 76 ? -18.887 -5.438 22.865 1.00 86.38 76 GLY A N 1
ATOM 625 C CA . GLY A 1 76 ? -19.960 -6.434 22.752 1.00 86.38 76 GLY A CA 1
ATOM 626 C C . GLY A 1 76 ? -20.157 -7.267 24.022 1.00 86.38 76 GLY A C 1
ATOM 627 O O . GLY A 1 76 ? -21.287 -7.524 24.421 1.00 86.38 76 GLY A O 1
ATOM 628 N N . GLU A 1 77 ? -19.072 -7.639 24.705 1.00 88.12 77 GLU A N 1
ATOM 629 C CA . GLU A 1 77 ? -19.133 -8.363 25.987 1.00 88.12 77 GLU A CA 1
ATOM 630 C C . GLU A 1 77 ? -19.744 -7.506 27.116 1.00 88.12 77 GLU A C 1
ATOM 632 O O . GLU A 1 77 ? -20.385 -8.034 28.025 1.00 88.12 77 GLU A O 1
ATOM 637 N N . GLY A 1 78 ? -19.582 -6.180 27.048 1.00 81.19 78 GLY A N 1
ATOM 638 C CA . GLY A 1 78 ? -20.088 -5.223 28.033 1.00 81.19 78 GLY A CA 1
ATOM 639 C C . GLY A 1 78 ? -21.488 -4.665 27.759 1.00 81.19 78 GLY A C 1
ATOM 640 O O . GLY A 1 78 ? -21.957 -3.865 28.570 1.00 81.19 78 GLY A O 1
ATOM 641 N N . GLU A 1 79 ? -22.167 -5.063 26.675 1.00 79.88 79 GLU A N 1
ATOM 642 C CA . GLU A 1 79 ? -23.451 -4.479 26.233 1.00 79.88 79 GLU A CA 1
ATOM 643 C C . GLU A 1 79 ? -24.521 -4.475 27.342 1.00 79.88 79 GLU A C 1
ATOM 645 O O . GLU A 1 79 ? -25.262 -3.508 27.488 1.00 79.88 79 GLU A O 1
ATOM 650 N N . GLY A 1 80 ? -24.555 -5.511 28.188 1.00 78.19 80 GLY A N 1
ATOM 651 C CA . GLY A 1 80 ? -25.509 -5.626 29.300 1.00 78.19 80 GLY A CA 1
ATOM 652 C C . GLY A 1 80 ? -25.167 -4.822 30.564 1.00 78.19 80 GLY A C 1
ATOM 653 O O . GLY A 1 80 ? -25.975 -4.783 31.488 1.00 78.19 80 GLY A O 1
ATOM 654 N N . SER A 1 81 ? -23.978 -4.215 30.637 1.00 82.69 81 SER A N 1
ATOM 655 C CA . SER A 1 81 ? -23.472 -3.514 31.833 1.00 82.69 81 SER A CA 1
ATOM 656 C C . SER A 1 81 ? -23.524 -1.987 31.749 1.00 82.69 81 SER A C 1
ATOM 658 O O . SER A 1 81 ? -23.210 -1.313 32.728 1.00 82.69 81 SER A O 1
ATOM 660 N N . MET A 1 82 ? -23.917 -1.440 30.599 1.00 85.81 82 MET A N 1
ATOM 661 C CA . MET A 1 82 ? -23.911 -0.005 30.319 1.00 85.81 82 MET A CA 1
ATOM 662 C C . MET A 1 82 ? -25.264 0.464 29.792 1.00 85.81 82 MET A C 1
ATOM 664 O O . MET A 1 82 ? -26.082 -0.333 29.327 1.00 85.81 82 MET A O 1
ATOM 668 N N . THR A 1 83 ? -25.516 1.769 29.864 1.00 90.62 83 THR A N 1
ATOM 669 C CA . THR A 1 83 ? -26.737 2.340 29.286 1.00 90.62 83 THR A CA 1
ATOM 670 C C . THR A 1 83 ? -26.700 2.277 27.758 1.00 90.62 83 THR A C 1
ATOM 672 O O . THR A 1 83 ? -25.639 2.209 27.129 1.00 90.62 83 THR A O 1
ATOM 675 N N . LYS A 1 84 ? -27.877 2.327 27.128 1.00 89.00 84 LYS A N 1
ATOM 676 C CA . LYS A 1 84 ? -27.996 2.287 25.664 1.00 89.00 84 LYS A CA 1
ATOM 677 C C . LYS A 1 84 ? -27.301 3.484 25.010 1.00 89.00 84 LYS A C 1
ATOM 679 O O . LYS A 1 84 ? -26.711 3.353 23.934 1.00 89.00 84 LYS A O 1
ATOM 684 N N . GLU A 1 85 ? -27.363 4.643 25.657 1.00 90.94 85 GLU A N 1
ATOM 685 C CA . GLU A 1 85 ? -26.714 5.877 25.229 1.00 90.94 85 GLU A CA 1
ATOM 686 C C . GLU A 1 85 ? -25.185 5.752 25.279 1.00 90.94 85 GLU A C 1
ATOM 688 O O . GLU A 1 85 ? -24.513 6.072 24.295 1.00 90.94 85 GLU A O 1
ATOM 693 N N . GLU A 1 86 ? -24.630 5.228 26.376 1.00 88.38 86 GLU A N 1
ATOM 694 C CA . GLU A 1 86 ? -23.187 4.990 26.524 1.00 88.38 86 GLU A CA 1
ATOM 695 C C . GLU A 1 86 ? -22.670 3.965 25.514 1.00 88.38 86 GLU A C 1
ATOM 697 O O . GLU A 1 86 ? -21.652 4.206 24.859 1.00 88.38 86 GLU A O 1
ATOM 702 N N . PHE A 1 87 ? -23.399 2.861 25.328 1.00 88.75 87 PHE A N 1
ATOM 703 C CA . PHE A 1 87 ? -23.063 1.843 24.334 1.00 88.75 87 PHE A CA 1
ATOM 704 C C . PHE A 1 87 ? -23.026 2.429 22.923 1.00 88.75 87 PHE A C 1
ATOM 706 O O . PHE A 1 87 ? -22.065 2.228 22.180 1.00 88.75 87 PHE A O 1
ATOM 713 N N . THR A 1 88 ? -24.054 3.202 22.560 1.00 90.00 88 THR A N 1
ATOM 714 C CA . THR A 1 88 ? -24.149 3.832 21.237 1.00 90.00 88 THR A CA 1
ATOM 715 C C . THR A 1 88 ? -22.994 4.802 21.009 1.00 90.00 88 THR A C 1
ATOM 717 O O . THR A 1 88 ? -22.385 4.784 19.939 1.00 90.00 88 THR A O 1
ATOM 720 N N . LYS A 1 89 ? -22.651 5.614 22.015 1.00 91.19 89 LYS A N 1
ATOM 721 C CA . LYS A 1 89 ? -21.542 6.567 21.926 1.00 91.19 89 LYS A CA 1
ATOM 722 C C . LYS A 1 89 ? -20.196 5.860 21.752 1.00 91.19 89 LYS A C 1
ATOM 724 O O . LYS A 1 89 ? -19.459 6.186 20.825 1.00 91.19 89 LYS A O 1
ATOM 729 N N . MET A 1 90 ? -19.894 4.862 22.584 1.00 88.19 90 MET A N 1
ATOM 730 C CA . MET A 1 90 ? -18.642 4.102 22.472 1.00 88.19 90 MET A CA 1
ATOM 731 C C . MET A 1 90 ? -18.549 3.344 21.147 1.00 88.19 90 MET A C 1
ATOM 733 O O . MET A 1 90 ? -17.491 3.322 20.521 1.00 88.19 90 MET A O 1
ATOM 737 N N . LYS A 1 91 ? -19.663 2.778 20.671 1.00 89.00 91 LYS A N 1
ATOM 738 C CA . LYS A 1 91 ? -19.724 2.134 19.358 1.00 89.00 91 LYS A CA 1
ATOM 739 C C . LYS A 1 91 ? -19.376 3.111 18.234 1.00 89.00 91 LYS A C 1
ATOM 741 O O . LYS A 1 91 ? -18.541 2.786 17.397 1.00 89.00 91 LYS A O 1
ATOM 746 N N . GLN A 1 92 ? -19.964 4.308 18.240 1.00 91.00 92 GLN A N 1
ATOM 747 C CA . GLN A 1 92 ? -19.684 5.339 17.236 1.00 91.00 92 GLN A CA 1
ATOM 748 C C . GLN A 1 92 ? -18.221 5.801 17.262 1.00 91.00 92 GLN A C 1
ATOM 750 O O . GLN A 1 92 ? -17.611 5.968 16.206 1.00 91.00 92 GLN A O 1
ATOM 755 N N . GLU A 1 93 ? -17.634 5.984 18.447 1.00 89.44 93 GLU A N 1
ATOM 756 C CA . GLU A 1 93 ? -16.220 6.356 18.587 1.00 89.44 93 GLU A CA 1
ATOM 757 C C . GLU A 1 93 ? -15.288 5.272 18.021 1.00 89.44 93 GLU A C 1
ATOM 759 O O . GLU A 1 93 ? -14.346 5.589 17.289 1.00 89.44 93 GLU A O 1
ATOM 764 N N . LEU A 1 94 ? -15.583 3.993 18.284 1.00 88.62 94 LEU A N 1
ATOM 765 C CA . LEU A 1 94 ? -14.829 2.866 17.728 1.00 88.62 94 LEU A CA 1
ATOM 766 C C . LEU A 1 94 ? -14.984 2.742 16.213 1.00 88.62 94 LEU A C 1
ATOM 768 O O . LEU A 1 94 ? -13.993 2.522 15.519 1.00 88.62 94 LEU A O 1
ATOM 772 N N . GLU A 1 95 ? -16.199 2.902 15.687 1.00 87.56 95 GLU A N 1
ATOM 773 C CA . GLU A 1 95 ? -16.453 2.910 14.242 1.00 87.56 95 GLU A CA 1
ATOM 774 C C . GLU A 1 95 ? -15.683 4.047 13.551 1.00 87.56 95 GLU A C 1
ATOM 776 O O . GLU A 1 95 ? -15.109 3.843 12.479 1.00 87.56 95 GLU A O 1
ATOM 781 N N . ALA A 1 96 ? -15.595 5.223 14.180 1.00 89.94 96 ALA A N 1
ATOM 782 C CA . ALA A 1 96 ? -14.818 6.349 13.670 1.00 89.94 96 ALA A CA 1
ATOM 783 C C . ALA A 1 96 ? -13.298 6.089 13.698 1.00 89.94 96 ALA A C 1
ATOM 785 O O . ALA A 1 96 ? -12.617 6.374 12.708 1.00 89.94 96 ALA A O 1
ATOM 786 N N . GLU A 1 97 ? -12.761 5.528 14.789 1.00 87.69 97 GLU A N 1
ATOM 787 C CA . GLU A 1 97 ? -11.346 5.129 14.898 1.00 87.69 97 GLU A CA 1
ATOM 788 C C . GLU A 1 97 ? -10.990 4.091 13.825 1.00 87.69 97 GLU A C 1
ATOM 790 O O . GLU A 1 97 ? -10.015 4.245 13.082 1.00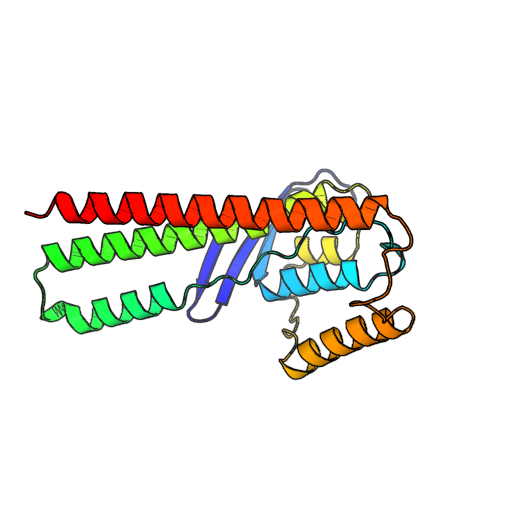 87.69 97 GLU A O 1
ATOM 795 N N . TYR A 1 98 ? -11.841 3.076 13.686 1.00 86.19 98 TYR A N 1
ATOM 796 C CA . TYR A 1 98 ? -11.717 2.036 12.679 1.00 86.19 98 TYR A CA 1
ATOM 797 C C . TYR A 1 98 ? -11.720 2.615 11.257 1.00 86.19 98 TYR A C 1
ATOM 799 O O . TYR A 1 98 ? -10.833 2.318 10.452 1.00 86.19 98 TYR A O 1
ATOM 807 N N . LEU A 1 99 ? -12.677 3.497 10.950 1.00 88.12 99 LEU A N 1
ATOM 808 C CA . LEU A 1 99 ? -12.785 4.146 9.646 1.00 88.12 99 LEU A CA 1
ATOM 809 C C . LEU A 1 99 ? -11.561 5.016 9.330 1.00 88.12 99 LEU A C 1
ATOM 811 O O . LEU A 1 99 ? -11.133 5.074 8.176 1.00 88.12 99 LEU A O 1
ATOM 815 N N . ALA A 1 100 ? -10.974 5.683 10.326 1.00 89.56 100 ALA A N 1
ATOM 816 C CA . ALA A 1 100 ? -9.766 6.483 10.139 1.00 89.56 100 ALA A CA 1
ATOM 817 C C . ALA A 1 100 ? -8.557 5.614 9.748 1.00 89.56 100 ALA A C 1
ATOM 819 O O . ALA A 1 100 ? -7.861 5.926 8.776 1.00 89.56 100 ALA A O 1
ATOM 820 N N . ILE A 1 101 ? -8.340 4.496 10.451 1.00 87.62 101 ILE A N 1
ATOM 821 C CA . ILE A 1 101 ? -7.286 3.516 10.131 1.00 87.62 101 ILE A CA 1
ATOM 822 C C . ILE A 1 101 ? -7.504 2.932 8.734 1.00 87.62 101 ILE A C 1
ATOM 824 O O . ILE A 1 101 ? -6.568 2.825 7.934 1.00 87.62 101 ILE A O 1
ATOM 828 N N . PHE A 1 102 ? -8.752 2.599 8.419 1.00 87.12 102 PHE A N 1
ATOM 829 C CA . PHE A 1 102 ? -9.135 2.049 7.131 1.00 87.12 102 PHE A CA 1
ATOM 830 C C . PHE A 1 102 ? -8.864 3.025 5.982 1.00 87.12 102 PHE A C 1
ATOM 832 O O . PHE A 1 102 ? -8.163 2.672 5.034 1.00 87.12 102 PHE A O 1
ATOM 839 N N . LYS A 1 103 ? -9.311 4.282 6.099 1.00 90.69 103 LYS A N 1
ATOM 840 C CA . LYS A 1 103 ? -9.035 5.336 5.109 1.00 90.69 103 LYS A CA 1
ATOM 841 C C . LYS A 1 103 ? -7.537 5.555 4.909 1.00 90.69 103 LYS A C 1
ATOM 843 O O . LYS A 1 103 ? -7.086 5.641 3.770 1.00 90.69 103 LYS A O 1
ATOM 848 N N . LYS A 1 104 ? -6.756 5.596 5.996 1.00 91.06 104 LYS A N 1
ATOM 849 C CA . LYS A 1 104 ? -5.291 5.707 5.926 1.00 91.06 104 LYS A CA 1
ATOM 850 C C . LYS A 1 104 ? -4.686 4.533 5.156 1.00 91.06 104 LYS A C 1
ATOM 852 O O . LYS A 1 104 ? -3.871 4.738 4.263 1.00 91.06 104 LYS A O 1
ATOM 857 N N . THR A 1 105 ? -5.107 3.314 5.475 1.00 91.75 105 THR A N 1
ATOM 858 C CA . THR A 1 105 ? -4.624 2.093 4.822 1.00 91.75 105 THR A CA 1
ATOM 859 C C . THR A 1 105 ? -4.932 2.101 3.326 1.00 91.75 105 THR A C 1
ATOM 861 O O . THR A 1 105 ? -4.028 1.872 2.522 1.00 91.75 105 THR A O 1
ATOM 864 N N . VAL A 1 106 ? -6.180 2.398 2.951 1.00 92.44 106 VAL A N 1
ATOM 865 C CA . VAL A 1 106 ? -6.614 2.489 1.549 1.00 92.44 106 VAL A CA 1
ATOM 866 C C . VAL A 1 106 ? -5.790 3.530 0.799 1.00 92.44 106 VAL A C 1
ATOM 868 O O . VAL A 1 106 ? -5.236 3.216 -0.253 1.00 92.44 106 VAL A O 1
ATOM 871 N N . ALA A 1 107 ? -5.625 4.727 1.368 1.00 94.12 107 ALA A N 1
ATOM 872 C CA . ALA A 1 107 ? -4.839 5.790 0.752 1.00 94.12 107 ALA A CA 1
ATOM 873 C C . ALA A 1 107 ? -3.384 5.362 0.502 1.00 94.12 107 ALA A C 1
ATOM 875 O O . ALA A 1 107 ? -2.836 5.628 -0.562 1.00 94.12 107 ALA A O 1
ATOM 876 N N . MET A 1 108 ? -2.750 4.655 1.442 1.00 95.12 108 MET A N 1
ATOM 877 C CA . MET A 1 108 ? -1.365 4.204 1.264 1.00 95.12 108 MET A CA 1
ATOM 878 C C . MET A 1 108 ? -1.216 3.133 0.174 1.00 95.12 108 MET A C 1
ATOM 880 O O . MET A 1 108 ? -0.267 3.196 -0.607 1.00 95.12 108 MET A O 1
ATOM 884 N N . HIS A 1 109 ? -2.157 2.188 0.083 1.00 96.81 109 HIS A N 1
ATOM 885 C CA . HIS A 1 109 ? -2.165 1.175 -0.981 1.00 96.81 109 HIS A CA 1
ATOM 886 C C . HIS A 1 109 ? -2.451 1.803 -2.353 1.00 96.81 109 HIS A C 1
ATOM 888 O O . HIS A 1 109 ? -1.824 1.443 -3.347 1.00 96.81 109 HIS A O 1
ATOM 894 N N . GLU A 1 110 ? -3.355 2.781 -2.410 1.00 96.19 110 GLU A N 1
ATOM 895 C CA . GLU A 1 110 ? -3.658 3.519 -3.635 1.00 96.19 110 GLU A CA 1
ATOM 896 C C . GLU A 1 110 ? -2.463 4.347 -4.113 1.00 96.19 110 GLU A C 1
ATOM 898 O O . GLU A 1 110 ? -2.087 4.258 -5.280 1.00 96.19 110 GLU A O 1
ATOM 903 N N . VAL A 1 111 ? -1.818 5.100 -3.217 1.00 97.19 111 VAL A N 1
ATOM 904 C CA . VAL A 1 111 ? -0.643 5.917 -3.552 1.00 97.19 111 VAL A CA 1
ATOM 905 C C . VAL A 1 111 ? 0.491 5.063 -4.117 1.00 97.19 111 VAL A C 1
ATOM 907 O O . VAL A 1 111 ? 1.145 5.492 -5.069 1.00 97.19 111 VAL A O 1
ATOM 910 N N . PHE A 1 112 ? 0.716 3.861 -3.577 1.00 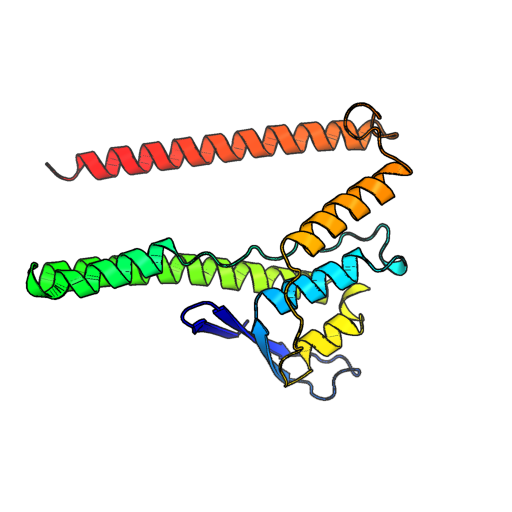98.12 112 PHE A N 1
ATOM 911 C CA . PHE A 1 112 ? 1.694 2.922 -4.129 1.00 98.12 112 PHE A CA 1
ATOM 912 C C . PHE A 1 112 ? 1.391 2.593 -5.600 1.00 98.12 112 PHE A C 1
ATOM 914 O O . PHE A 1 112 ? 2.238 2.832 -6.462 1.00 98.12 112 PHE A O 1
ATOM 921 N N . LEU A 1 113 ? 0.168 2.146 -5.912 1.00 98.06 113 LEU A N 1
ATOM 922 C CA . LEU A 1 113 ? -0.223 1.804 -7.286 1.00 98.06 113 LEU A CA 1
ATOM 923 C C . LEU A 1 113 ? -0.195 3.017 -8.222 1.00 98.06 113 LEU A C 1
ATOM 925 O O . LEU A 1 113 ? 0.280 2.907 -9.350 1.00 98.06 113 LEU A O 1
ATOM 929 N N . CYS A 1 114 ? -0.645 4.184 -7.756 1.00 97.31 114 CYS A N 1
ATOM 930 C CA . CYS A 1 114 ? -0.603 5.423 -8.532 1.00 97.31 114 CYS A CA 1
ATOM 931 C C . CYS A 1 114 ? 0.834 5.817 -8.899 1.00 97.31 114 CYS A C 1
ATOM 933 O O . CYS A 1 114 ? 1.084 6.239 -10.027 1.00 97.31 114 CYS A O 1
ATOM 935 N N . ARG A 1 115 ? 1.795 5.650 -7.980 1.00 97.94 115 ARG A N 1
ATOM 936 C CA . ARG A 1 115 ? 3.217 5.917 -8.254 1.00 97.94 115 ARG A CA 1
ATOM 937 C C . ARG A 1 115 ? 3.796 4.937 -9.271 1.00 97.94 115 ARG A C 1
ATOM 939 O O . ARG A 1 115 ? 4.499 5.372 -10.178 1.00 97.94 115 ARG A O 1
ATOM 946 N N . VAL A 1 116 ? 3.464 3.649 -9.163 1.00 97.50 116 VAL A N 1
ATOM 947 C CA . VAL A 1 116 ? 3.873 2.632 -10.147 1.00 97.50 116 VAL A CA 1
ATOM 948 C C . VAL A 1 116 ? 3.290 2.954 -11.528 1.00 97.50 116 VAL A C 1
ATOM 950 O O . VAL A 1 116 ? 4.027 2.988 -12.511 1.00 97.50 116 VAL A O 1
ATOM 953 N N . ALA A 1 117 ? 1.997 3.283 -11.605 1.00 96.38 117 ALA A N 1
ATOM 954 C CA . ALA A 1 117 ? 1.316 3.631 -12.852 1.00 96.38 117 ALA A CA 1
ATOM 955 C C . ALA A 1 117 ? 1.844 4.926 -13.501 1.00 96.38 117 ALA A C 1
ATOM 957 O O . ALA A 1 117 ? 1.869 5.039 -14.730 1.00 96.38 117 ALA A O 1
ATOM 958 N N . ALA A 1 118 ? 2.278 5.900 -12.695 1.00 96.56 118 ALA A N 1
ATOM 959 C CA . ALA A 1 118 ? 2.878 7.143 -13.177 1.00 96.56 118 ALA A CA 1
ATOM 960 C C . ALA A 1 118 ? 4.322 6.958 -13.678 1.00 96.56 118 ALA A C 1
ATOM 962 O O . ALA A 1 118 ? 4.797 7.754 -14.490 1.00 96.56 118 ALA A O 1
ATOM 963 N N . HIS A 1 119 ? 5.026 5.915 -13.229 1.00 96.69 119 HIS A N 1
ATOM 964 C CA . HIS A 1 119 ? 6.414 5.678 -13.608 1.00 96.69 119 HIS A CA 1
ATOM 965 C C . HIS A 1 119 ? 6.517 5.147 -15.056 1.00 96.69 119 HIS A C 1
ATOM 967 O O . HIS A 1 119 ? 5.900 4.133 -15.385 1.00 96.69 119 HIS A O 1
ATOM 973 N N . PRO A 1 120 ? 7.331 5.754 -15.943 1.00 94.94 120 PRO A N 1
ATOM 974 C CA . PRO A 1 120 ? 7.359 5.420 -17.375 1.00 94.94 120 PRO A CA 1
ATOM 975 C C . PRO A 1 120 ? 7.822 3.987 -17.687 1.00 94.94 120 PRO A C 1
ATOM 977 O O . PRO A 1 120 ? 7.420 3.431 -18.713 1.00 94.94 120 PRO A O 1
ATOM 980 N N . ILE A 1 121 ? 8.656 3.411 -16.812 1.00 95.44 121 ILE A N 1
ATOM 981 C CA . ILE A 1 121 ? 9.159 2.030 -16.912 1.00 95.44 121 ILE A CA 1
ATOM 982 C C . ILE A 1 121 ? 8.239 1.046 -16.174 1.00 95.44 121 ILE A C 1
ATOM 984 O O . ILE A 1 121 ? 7.556 0.271 -16.835 1.00 95.44 121 ILE A O 1
ATOM 988 N N . LEU A 1 122 ? 8.143 1.134 -14.837 1.00 96.44 122 LEU A N 1
ATOM 989 C CA . LEU A 1 122 ? 7.359 0.206 -14.002 1.00 96.44 122 LEU A CA 1
ATOM 990 C C . LEU A 1 122 ? 5.896 0.023 -14.439 1.00 96.44 122 LEU A C 1
ATOM 992 O O . LEU A 1 122 ? 5.367 -1.078 -14.347 1.00 96.44 122 LEU A O 1
ATOM 996 N N . ARG A 1 123 ? 5.234 1.050 -14.993 1.00 95.44 123 ARG A N 1
ATOM 997 C CA . ARG A 1 123 ? 3.848 0.913 -15.482 1.00 95.44 123 ARG A CA 1
ATOM 998 C C . ARG A 1 123 ? 3.672 -0.109 -16.617 1.00 95.44 123 ARG A C 1
ATOM 1000 O O . ARG A 1 123 ? 2.540 -0.446 -16.962 1.00 95.44 123 ARG A O 1
ATOM 1007 N N . LYS A 1 124 ? 4.765 -0.499 -17.281 1.00 94.12 124 LYS A N 1
ATOM 1008 C CA . LYS A 1 124 ? 4.795 -1.464 -18.391 1.00 94.12 124 LYS A CA 1
ATOM 1009 C C . LYS A 1 124 ? 5.200 -2.868 -17.933 1.00 94.12 124 LYS A C 1
ATOM 1011 O O . LYS A 1 124 ? 5.266 -3.759 -18.772 1.00 94.12 124 LYS A O 1
ATOM 1016 N N . ASP A 1 125 ? 5.508 -3.040 -16.651 1.00 95.06 125 ASP A N 1
ATOM 1017 C CA . ASP A 1 125 ? 5.935 -4.316 -16.095 1.00 95.06 125 ASP A CA 1
ATOM 1018 C C . ASP A 1 125 ? 4.830 -5.379 -16.185 1.00 95.06 125 ASP A C 1
ATOM 1020 O O . ASP A 1 125 ? 3.648 -5.096 -15.974 1.00 95.06 125 ASP A O 1
ATOM 1024 N N . LEU A 1 126 ? 5.218 -6.620 -16.478 1.00 93.81 126 LEU A N 1
ATOM 1025 C CA . LEU A 1 126 ? 4.269 -7.715 -16.655 1.00 93.81 126 LEU A CA 1
ATOM 1026 C C . LEU A 1 126 ? 3.586 -8.102 -15.337 1.00 93.81 126 LEU A C 1
ATOM 1028 O O . LEU A 1 126 ? 2.379 -8.347 -15.336 1.00 93.81 126 LEU A O 1
ATOM 1032 N N . ASN A 1 127 ? 4.315 -8.122 -14.216 1.00 94.62 127 ASN A N 1
ATOM 1033 C CA . ASN A 1 127 ? 3.738 -8.445 -12.910 1.00 94.62 127 ASN A CA 1
ATOM 1034 C C . ASN A 1 127 ? 2.755 -7.362 -12.470 1.00 94.62 127 ASN A C 1
ATOM 1036 O O . ASN A 1 127 ? 1.712 -7.686 -11.906 1.00 94.62 127 ASN A O 1
ATOM 1040 N N . PHE A 1 128 ? 3.021 -6.093 -12.790 1.00 96.38 128 PHE A N 1
ATOM 1041 C CA . PHE A 1 128 ? 2.058 -5.016 -12.564 1.00 96.38 128 PHE A CA 1
ATOM 1042 C C . PHE A 1 128 ? 0.768 -5.217 -13.365 1.00 96.38 128 PHE A C 1
ATOM 1044 O O . PHE A 1 128 ? -0.328 -5.050 -12.834 1.00 96.38 128 PHE A O 1
ATOM 1051 N N . HIS A 1 129 ? 0.876 -5.628 -14.629 1.00 94.31 129 HIS A N 1
ATOM 1052 C CA . HIS A 1 129 ? -0.289 -5.898 -15.479 1.00 94.31 129 HIS A CA 1
ATOM 1053 C C . HIS A 1 129 ? -1.099 -7.087 -14.958 1.00 94.31 129 HIS A C 1
ATOM 1055 O O . HIS A 1 129 ? -2.315 -6.982 -14.807 1.00 94.31 129 HIS A O 1
ATOM 1061 N N . VAL A 1 130 ? -0.424 -8.175 -14.577 1.00 93.69 130 VAL A N 1
ATOM 1062 C CA . VAL A 1 130 ? -1.042 -9.334 -13.912 1.00 93.69 130 VAL A CA 1
ATOM 1063 C C . VAL A 1 130 ? -1.725 -8.912 -12.610 1.00 93.69 130 VAL A C 1
ATOM 1065 O O . VAL A 1 130 ? -2.884 -9.261 -12.380 1.00 93.69 130 VAL A O 1
ATOM 1068 N N . PHE A 1 131 ? -1.057 -8.103 -11.785 1.00 95.94 131 PHE A N 1
ATOM 1069 C CA . PHE A 1 131 ? -1.620 -7.581 -10.545 1.00 95.94 131 PHE A CA 1
ATOM 1070 C C . PHE A 1 131 ? -2.897 -6.772 -10.788 1.00 95.94 131 PHE A C 1
ATOM 1072 O O . PHE A 1 131 ? -3.831 -6.880 -9.999 1.00 95.94 131 PHE A O 1
ATOM 1079 N N . LEU A 1 132 ? -2.984 -5.991 -11.861 1.00 95.81 132 LEU A N 1
ATOM 1080 C CA . LEU A 1 132 ? -4.178 -5.199 -12.148 1.00 95.81 132 LEU A CA 1
ATOM 1081 C C . LEU A 1 132 ? -5.307 -6.024 -12.781 1.00 95.81 132 LEU A C 1
ATOM 1083 O O . LEU A 1 132 ? -6.464 -5.798 -12.445 1.00 95.81 132 LEU A O 1
ATOM 1087 N N . GLU A 1 133 ? -5.002 -6.957 -13.682 1.00 92.88 133 GLU A N 1
ATOM 1088 C CA . GLU A 1 133 ? -6.002 -7.549 -14.585 1.00 92.88 133 GLU A CA 1
ATOM 1089 C C . GLU A 1 133 ? -6.404 -8.991 -14.234 1.00 92.88 133 GLU A C 1
ATOM 1091 O O . GLU A 1 133 ? -7.493 -9.443 -14.594 1.00 92.88 133 GLU A O 1
ATOM 1096 N N . TYR A 1 134 ? -5.557 -9.742 -13.524 1.00 92.12 134 TYR A N 1
ATOM 1097 C CA . TYR A 1 134 ? -5.845 -11.143 -13.219 1.00 92.12 134 TYR A CA 1
ATOM 1098 C C . TYR A 1 134 ? -7.017 -11.270 -12.237 1.00 92.12 134 TYR A C 1
ATOM 1100 O O . TYR A 1 134 ? -6.916 -10.920 -11.067 1.00 92.12 134 TYR A O 1
ATOM 1108 N N . ASN A 1 135 ? -8.158 -11.775 -12.692 1.00 87.25 135 ASN A N 1
ATOM 1109 C CA . ASN A 1 135 ? -9.400 -11.747 -11.915 1.00 87.25 135 ASN A CA 1
ATOM 1110 C C . ASN A 1 135 ? -9.503 -12.806 -10.802 1.00 87.25 135 ASN A C 1
ATOM 1112 O O . ASN A 1 135 ? -10.505 -12.820 -10.087 1.00 87.25 135 ASN A O 1
ATOM 1116 N N . GLN A 1 136 ? -8.508 -13.681 -10.650 1.00 87.69 136 GLN A N 1
ATOM 1117 C CA . GLN A 1 136 ? -8.456 -14.645 -9.551 1.00 87.69 136 GLN A CA 1
ATOM 1118 C C . GLN A 1 136 ? -7.456 -14.200 -8.478 1.00 87.69 136 GLN A C 1
ATOM 1120 O O . GLN A 1 136 ? -6.717 -13.226 -8.648 1.00 87.69 136 GLN A O 1
ATOM 1125 N N . ASP A 1 137 ? -7.455 -14.924 -7.362 1.00 81.38 137 ASP A N 1
ATOM 1126 C CA . ASP A 1 137 ? -6.457 -14.769 -6.307 1.00 81.38 137 ASP A CA 1
ATOM 1127 C C . ASP A 1 137 ? -5.079 -15.146 -6.872 1.00 81.38 137 ASP A C 1
ATOM 1129 O O . ASP A 1 137 ? -4.931 -16.210 -7.482 1.00 81.38 137 ASP A O 1
ATOM 1133 N N . LEU A 1 138 ? -4.070 -14.283 -6.703 1.00 80.38 138 LEU A N 1
ATOM 1134 C CA . LEU A 1 138 ? -2.713 -14.588 -7.163 1.00 80.38 138 LEU A CA 1
ATOM 1135 C C . LEU A 1 138 ? -2.079 -15.737 -6.360 1.00 80.38 138 LEU A C 1
ATOM 1137 O O . LEU A 1 138 ? -1.031 -16.251 -6.746 1.00 80.38 138 LEU A O 1
ATOM 1141 N N . SER A 1 139 ? -2.710 -16.189 -5.267 1.00 69.19 139 SER A N 1
ATOM 1142 C CA . SER A 1 139 ? -2.266 -17.296 -4.408 1.00 69.19 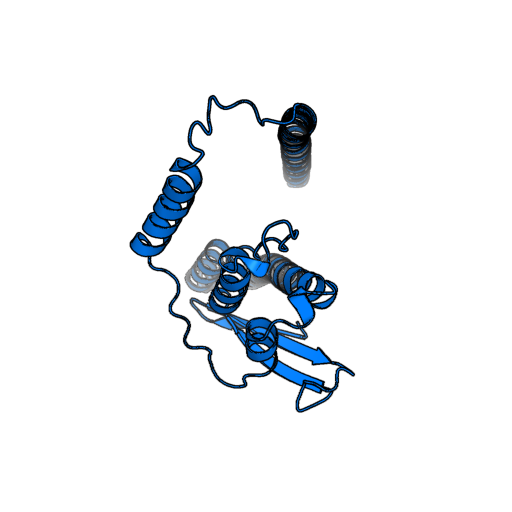139 SER A CA 1
ATOM 1143 C C . SER A 1 139 ? -0.825 -17.137 -3.917 1.00 69.19 139 SER A C 1
ATOM 1145 O O . SER A 1 139 ? -0.122 -18.107 -3.625 1.00 69.19 139 SER A O 1
ATOM 1147 N N . VAL A 1 140 ? -0.375 -15.887 -3.808 1.00 66.81 140 VAL A N 1
ATOM 1148 C CA . VAL A 1 140 ? 0.960 -15.552 -3.328 1.00 66.81 140 VAL A CA 1
ATOM 1149 C C . VAL A 1 140 ? 1.015 -15.845 -1.836 1.00 66.81 140 VAL A C 1
ATOM 1151 O O . VAL A 1 140 ? 0.394 -15.186 -1.000 1.00 66.81 140 VAL A O 1
ATOM 1154 N N . ARG A 1 141 ? 1.734 -16.909 -1.478 1.00 56.81 141 ARG A N 1
ATOM 1155 C CA . ARG A 1 141 ? 1.980 -17.226 -0.076 1.00 56.81 141 ARG A CA 1
ATOM 1156 C C . ARG A 1 141 ? 2.832 -16.100 0.502 1.00 56.81 141 ARG A C 1
ATOM 1158 O O . ARG A 1 141 ? 3.944 -15.867 0.041 1.00 56.81 141 ARG A O 1
ATOM 1165 N N . GLY A 1 142 ? 2.322 -15.416 1.525 1.00 57.19 142 GLY A N 1
ATOM 1166 C CA . GLY A 1 142 ? 3.123 -14.448 2.266 1.00 57.19 142 GLY A CA 1
ATOM 1167 C C . GLY A 1 142 ? 4.415 -15.100 2.765 1.00 57.19 142 GLY A C 1
ATOM 1168 O O . GLY A 1 142 ? 4.371 -16.199 3.326 1.00 57.19 142 GLY A O 1
ATOM 1169 N N . LYS A 1 143 ? 5.552 -14.420 2.565 1.00 59.72 143 LYS A N 1
ATOM 1170 C CA . LYS A 1 143 ? 6.865 -14.889 3.028 1.00 59.72 143 LYS A CA 1
ATOM 1171 C C . LYS A 1 143 ? 6.789 -15.204 4.526 1.00 59.72 143 LYS A C 1
ATOM 1173 O O . LYS A 1 143 ? 6.393 -14.352 5.335 1.00 59.72 143 LYS A O 1
ATOM 1178 N N . ASN A 1 144 ? 7.115 -16.436 4.904 1.00 57.97 144 ASN A N 1
ATOM 1179 C CA . ASN A 1 144 ? 7.084 -16.865 6.301 1.00 57.97 144 ASN A CA 1
ATOM 1180 C C . ASN A 1 144 ? 8.202 -16.158 7.106 1.00 57.97 144 ASN A C 1
ATOM 1182 O O . ASN A 1 144 ? 9.115 -15.572 6.530 1.00 57.97 144 ASN A O 1
ATOM 1186 N N . LYS A 1 145 ? 8.154 -16.168 8.451 1.00 60.19 145 LYS A N 1
ATOM 1187 C CA . LYS A 1 145 ? 9.166 -15.460 9.274 1.00 60.19 145 LYS A CA 1
ATOM 1188 C C . LYS A 1 145 ? 10.610 -15.874 8.938 1.00 60.19 145 LYS A C 1
ATOM 1190 O O . LYS A 1 145 ? 11.503 -15.045 9.060 1.00 60.19 145 LYS A O 1
ATOM 1195 N N . LYS A 1 146 ? 10.825 -17.126 8.513 1.00 59.25 146 LYS A N 1
ATOM 1196 C CA . LYS A 1 146 ? 12.136 -17.658 8.122 1.00 59.25 146 LYS A CA 1
ATOM 1197 C C . LYS A 1 146 ? 12.568 -17.144 6.748 1.00 59.25 146 LYS A C 1
ATOM 1199 O O . LYS A 1 146 ? 13.706 -16.736 6.624 1.00 59.25 146 LYS A O 1
ATOM 1204 N N . GLU A 1 147 ? 11.670 -17.096 5.770 1.00 67.44 147 GLU A N 1
ATOM 1205 C CA . GLU A 1 147 ? 11.903 -16.532 4.432 1.00 67.44 147 GLU A CA 1
ATOM 1206 C C . GLU A 1 147 ? 12.126 -15.020 4.498 1.00 67.44 147 GLU A C 1
ATOM 1208 O O . GLU A 1 147 ? 13.045 -14.519 3.874 1.00 67.44 147 GLU A O 1
ATOM 1213 N N . LYS A 1 148 ? 11.371 -14.286 5.329 1.00 64.94 148 LYS A N 1
ATOM 1214 C CA . LYS A 1 148 ? 11.633 -12.856 5.581 1.00 64.94 148 LYS A CA 1
ATOM 1215 C C . LYS A 1 148 ? 13.002 -12.622 6.208 1.00 64.94 148 LYS A C 1
ATOM 1217 O O . LYS A 1 148 ? 13.661 -11.635 5.902 1.00 64.94 148 LYS A O 1
ATOM 1222 N N . LEU A 1 149 ? 13.407 -13.512 7.112 1.00 62.97 149 LEU A N 1
ATOM 1223 C CA . LEU A 1 149 ? 14.722 -13.468 7.731 1.00 62.97 149 LEU A CA 1
ATOM 1224 C C . LEU A 1 149 ? 15.809 -13.870 6.724 1.00 62.97 149 LEU A C 1
ATOM 1226 O O . LEU A 1 149 ? 16.858 -13.249 6.701 1.00 62.97 149 LEU A O 1
ATOM 1230 N N . GLU A 1 150 ? 15.554 -14.8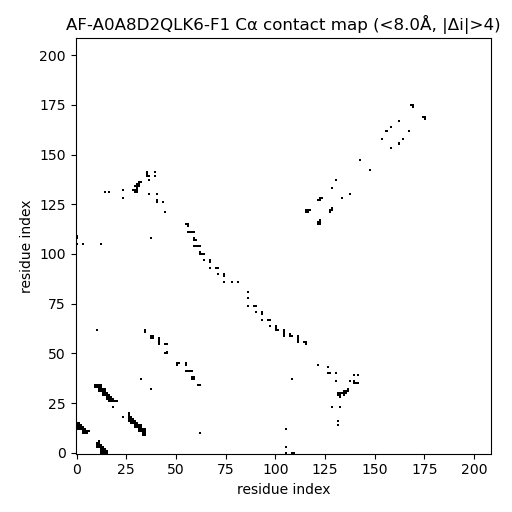53 5.863 1.00 64.12 150 GLU A N 1
ATOM 1231 C CA . GLU A 1 150 ? 16.451 -15.263 4.784 1.00 64.12 150 GLU A CA 1
ATOM 1232 C C . GLU A 1 150 ? 16.614 -14.165 3.735 1.00 64.12 150 GLU A C 1
ATOM 1234 O O . GLU A 1 150 ? 17.731 -13.934 3.305 1.00 64.12 150 GLU A O 1
ATOM 1239 N N . ASP A 1 151 ? 15.559 -13.437 3.379 1.00 61.56 151 ASP A N 1
ATOM 1240 C CA . ASP A 1 151 ? 15.639 -12.258 2.515 1.00 61.56 151 ASP A CA 1
ATOM 1241 C C . ASP A 1 151 ? 16.358 -11.107 3.204 1.00 61.56 151 ASP A C 1
ATOM 1243 O O . ASP A 1 151 ? 17.151 -10.418 2.575 1.00 61.56 151 ASP A O 1
ATOM 1247 N N . PHE A 1 152 ? 16.159 -10.925 4.512 1.00 61.88 152 PHE A N 1
ATOM 1248 C CA . PHE A 1 152 ? 16.970 -9.995 5.292 1.00 61.88 152 PHE A CA 1
ATOM 1249 C C . PHE A 1 152 ? 18.451 -10.402 5.263 1.00 61.88 152 PHE A C 1
ATOM 1251 O O . PHE A 1 152 ? 19.307 -9.554 5.039 1.00 61.88 152 PHE A O 1
ATOM 1258 N N . PHE A 1 153 ? 18.762 -11.696 5.395 1.00 60.31 153 PHE A N 1
ATOM 1259 C CA . PHE A 1 153 ? 20.120 -12.228 5.288 1.00 60.31 153 PHE A CA 1
ATOM 1260 C C . PHE A 1 153 ? 20.667 -12.176 3.859 1.00 60.31 153 PHE A C 1
ATOM 1262 O O . PHE A 1 153 ? 21.838 -11.880 3.703 1.00 60.31 153 PHE A O 1
ATOM 1269 N N . LYS A 1 154 ? 19.868 -12.407 2.814 1.00 59.66 154 LYS A N 1
ATOM 1270 C CA . LYS A 1 154 ? 20.268 -12.281 1.403 1.00 59.66 154 LYS A CA 1
ATOM 1271 C C . LYS A 1 154 ? 20.491 -10.833 1.033 1.00 59.66 154 LYS A C 1
ATOM 1273 O O . LYS A 1 154 ? 21.474 -10.553 0.371 1.00 59.66 154 LYS A O 1
ATOM 1278 N N . ASN A 1 155 ? 19.647 -9.918 1.492 1.00 55.41 155 ASN A N 1
ATOM 1279 C CA . ASN A 1 155 ? 19.893 -8.489 1.364 1.00 55.41 155 ASN A CA 1
ATOM 1280 C C . ASN A 1 155 ? 21.148 -8.110 2.145 1.00 55.41 155 ASN A C 1
ATOM 1282 O O . ASN A 1 155 ? 21.959 -7.380 1.610 1.00 55.41 155 ASN A O 1
ATOM 1286 N N . MET A 1 156 ? 21.392 -8.686 3.325 1.00 50.91 156 MET A N 1
ATOM 1287 C CA . MET A 1 156 ? 22.634 -8.483 4.074 1.00 50.91 156 MET A CA 1
ATOM 1288 C C . MET A 1 156 ? 23.860 -9.146 3.419 1.00 50.91 156 MET A C 1
ATOM 1290 O O . MET A 1 156 ? 24.952 -8.633 3.578 1.00 50.91 156 MET A O 1
ATOM 1294 N N . VAL A 1 157 ? 23.717 -10.248 2.674 1.00 50.56 157 VAL A N 1
ATOM 1295 C CA . VAL A 1 157 ? 24.804 -10.979 1.987 1.00 50.56 157 VAL A CA 1
ATOM 1296 C C . VAL A 1 157 ? 25.083 -10.416 0.590 1.00 50.56 157 VAL A C 1
ATOM 1298 O O . VAL A 1 157 ? 26.238 -10.328 0.200 1.00 50.56 157 VAL A O 1
ATOM 1301 N N . LYS A 1 158 ? 24.063 -9.937 -0.129 1.00 49.47 158 LYS A N 1
ATOM 1302 C CA . LYS A 1 158 ? 24.205 -9.060 -1.304 1.00 49.47 158 LYS A CA 1
ATOM 1303 C C . LYS A 1 158 ? 24.797 -7.730 -0.887 1.00 49.47 158 LYS A C 1
ATOM 1305 O O . LYS A 1 158 ? 25.712 -7.232 -1.529 1.00 49.47 158 LYS A O 1
ATOM 1310 N N . SER A 1 159 ? 24.341 -7.205 0.248 1.00 46.69 159 SER A N 1
ATOM 1311 C CA . SER A 1 159 ? 25.068 -6.149 0.903 1.00 46.69 159 SER A CA 1
ATOM 1312 C C . SER A 1 159 ? 26.441 -6.634 1.319 1.00 46.69 159 SER A C 1
ATOM 1314 O O . SER A 1 159 ? 27.219 -5.740 1.443 1.00 46.69 159 SER A O 1
ATOM 1316 N N . ALA A 1 160 ? 26.802 -7.916 1.509 1.00 40.41 160 ALA A N 1
ATOM 1317 C CA . ALA A 1 160 ? 28.132 -8.355 1.982 1.00 40.41 160 ALA A CA 1
ATOM 1318 C C . ALA A 1 160 ? 29.204 -8.468 0.903 1.00 40.41 160 ALA A C 1
ATOM 1320 O O . ALA A 1 160 ? 30.383 -8.461 1.246 1.00 40.41 160 ALA A O 1
ATOM 1321 N N . ASP A 1 161 ? 28.810 -8.399 -0.367 1.00 40.56 161 ASP A N 1
ATOM 1322 C CA . ASP A 1 161 ? 29.709 -7.941 -1.433 1.00 40.56 161 ASP A CA 1
ATOM 1323 C C . ASP A 1 161 ? 29.914 -6.401 -1.389 1.00 40.56 161 ASP A C 1
ATOM 1325 O O . ASP A 1 161 ? 30.649 -5.822 -2.182 1.00 40.56 161 ASP A O 1
ATOM 1329 N N . GLY A 1 162 ? 29.305 -5.731 -0.398 1.00 44.91 162 GLY A N 1
ATOM 1330 C CA . GLY A 1 162 ? 29.511 -4.336 0.012 1.00 44.91 162 GLY A CA 1
ATOM 1331 C C . GLY A 1 162 ? 29.314 -4.070 1.528 1.00 44.91 162 GLY A C 1
ATOM 1332 O O . GLY A 1 162 ? 28.945 -2.953 1.898 1.00 44.91 162 GLY A O 1
ATOM 1333 N N . VAL A 1 163 ? 29.476 -5.070 2.433 1.00 42.16 163 VAL A N 1
ATOM 1334 C CA . VAL A 1 163 ? 29.112 -4.920 3.865 1.00 42.16 163 VAL A CA 1
ATOM 1335 C C . VAL A 1 163 ? 30.382 -4.582 4.567 1.00 42.16 163 VAL A C 1
ATOM 1337 O O . VAL A 1 163 ? 31.120 -5.426 5.063 1.00 42.16 163 VAL A O 1
ATOM 1340 N N . ILE A 1 164 ? 30.529 -3.280 4.695 1.00 41.41 164 ILE A N 1
ATOM 1341 C CA . ILE A 1 164 ? 30.822 -2.695 5.987 1.00 41.41 164 ILE A CA 1
ATOM 1342 C C . ILE A 1 164 ? 29.737 -1.622 6.201 1.00 41.41 164 ILE A C 1
ATOM 1344 O O . ILE A 1 164 ? 30.007 -0.437 6.239 1.00 41.41 164 ILE A O 1
ATOM 1348 N N . VAL A 1 165 ? 28.457 -1.987 6.319 1.00 51.84 165 VAL A N 1
ATOM 1349 C CA . VAL A 1 165 ? 27.327 -1.015 6.382 1.00 51.84 165 VAL A CA 1
ATOM 1350 C C . VAL A 1 165 ? 27.169 -0.328 7.763 1.00 51.84 165 VAL A C 1
ATOM 1352 O O . VAL A 1 165 ? 26.154 0.278 8.084 1.00 51.84 165 VAL A O 1
ATOM 1355 N N . SER A 1 166 ? 28.215 -0.333 8.589 1.00 47.97 166 SER A N 1
ATOM 1356 C CA . SER A 1 166 ? 28.345 0.574 9.743 1.00 47.97 166 SER A CA 1
ATOM 1357 C C . SER A 1 166 ? 29.719 1.255 9.823 1.00 47.97 166 SER A C 1
ATOM 1359 O O . SER A 1 166 ? 30.077 1.786 10.870 1.00 47.97 166 SER A O 1
ATOM 1361 N N . GLY A 1 167 ? 30.506 1.209 8.741 1.00 45.16 167 GLY A N 1
ATOM 1362 C CA . GLY A 1 167 ? 31.870 1.756 8.692 1.00 45.16 167 GLY A CA 1
ATOM 1363 C C . GLY A 1 167 ? 32.433 2.025 7.288 1.00 45.16 167 GLY A C 1
ATOM 1364 O O . GLY A 1 167 ? 33.492 2.633 7.173 1.00 45.16 167 GLY A O 1
ATOM 1365 N N . VAL A 1 168 ? 31.745 1.622 6.218 1.00 47.22 168 VAL A N 1
ATOM 1366 C CA . VAL A 1 168 ? 31.957 2.136 4.864 1.00 47.22 168 VAL A CA 1
ATOM 1367 C C . VAL A 1 168 ? 31.211 3.452 4.797 1.00 47.22 168 VAL A C 1
ATOM 1369 O O . VAL A 1 168 ? 29.983 3.501 4.763 1.00 47.22 168 VAL A O 1
ATOM 1372 N N . LYS A 1 169 ? 32.011 4.515 4.843 1.00 49.91 169 LYS A N 1
ATOM 1373 C CA . LYS A 1 169 ? 31.667 5.830 4.324 1.00 49.91 169 LYS A CA 1
ATOM 1374 C C . LYS A 1 169 ? 30.962 5.616 2.981 1.00 49.91 169 LYS A C 1
ATOM 1376 O O . LYS A 1 169 ? 31.509 4.882 2.151 1.00 49.91 169 LYS A O 1
ATOM 1381 N N . ASP A 1 170 ? 29.760 6.168 2.785 1.00 54.78 170 ASP A N 1
ATOM 1382 C CA . ASP A 1 170 ? 29.167 6.180 1.441 1.00 54.78 170 ASP A CA 1
ATOM 1383 C C . ASP A 1 170 ? 30.271 6.713 0.503 1.00 54.78 170 ASP A C 1
ATOM 1385 O O . ASP A 1 170 ? 30.970 7.667 0.848 1.00 54.78 170 ASP A O 1
ATOM 1389 N N . VAL A 1 171 ? 30.525 6.041 -0.629 1.00 59.38 171 VAL A N 1
ATOM 1390 C CA . VAL A 1 171 ? 31.650 6.408 -1.528 1.00 59.38 171 VAL A CA 1
ATOM 1391 C C . VAL A 1 171 ? 31.534 7.873 -1.976 1.00 59.38 171 VAL A C 1
ATOM 1393 O O . VAL A 1 171 ? 32.515 8.500 -2.372 1.00 59.38 171 VAL A O 1
ATOM 1396 N N . ASP A 1 172 ? 30.323 8.409 -1.871 1.00 75.19 172 ASP A N 1
ATOM 1397 C CA . ASP A 1 172 ? 29.931 9.756 -2.204 1.00 75.19 172 ASP A CA 1
ATOM 1398 C C . ASP A 1 172 ? 29.489 10.527 -0.943 1.00 75.19 172 ASP A C 1
ATOM 1400 O O . ASP A 1 172 ? 28.450 10.242 -0.335 1.00 75.19 172 ASP A O 1
ATOM 1404 N N . ASP A 1 173 ? 30.285 11.540 -0.585 1.00 85.50 173 ASP A N 1
ATOM 1405 C CA . ASP A 1 173 ? 30.057 12.445 0.548 1.00 85.50 173 ASP A CA 1
ATOM 1406 C C . ASP A 1 173 ? 28.675 13.135 0.491 1.00 85.50 173 ASP A C 1
ATOM 1408 O O . ASP A 1 173 ? 28.111 13.487 1.532 1.00 85.50 173 ASP A O 1
ATOM 1412 N N . PHE A 1 174 ? 28.100 13.324 -0.706 1.00 87.50 174 PHE A N 1
ATOM 1413 C CA . PHE A 1 174 ? 26.772 13.918 -0.865 1.00 87.50 174 PHE A CA 1
ATOM 1414 C C . PHE A 1 174 ? 25.683 13.030 -0.251 1.00 87.50 174 PHE A C 1
ATOM 1416 O O . PHE A 1 174 ? 24.869 13.511 0.541 1.00 87.50 174 PHE A O 1
ATOM 1423 N N . PHE A 1 175 ? 25.675 11.730 -0.564 1.00 84.06 175 PHE A N 1
ATOM 1424 C CA . PHE A 1 175 ? 24.646 10.814 -0.060 1.00 84.06 175 PHE A CA 1
ATOM 1425 C C . PHE A 1 175 ? 24.759 10.588 1.451 1.00 84.06 175 PHE A C 1
ATOM 1427 O O . PHE A 1 175 ? 23.732 10.456 2.121 1.00 84.06 175 PHE A O 1
ATOM 1434 N N . GLU A 1 176 ? 25.972 10.609 2.008 1.00 82.50 176 GLU A N 1
ATOM 1435 C CA . GLU A 1 176 ? 26.183 10.539 3.459 1.00 82.50 176 GLU A CA 1
ATOM 1436 C C . GLU A 1 176 ? 25.577 11.756 4.175 1.00 82.50 176 GLU A C 1
ATOM 1438 O O . GLU A 1 176 ? 24.866 11.624 5.184 1.00 82.50 176 GLU A O 1
ATOM 1443 N N . HIS A 1 177 ? 25.820 12.950 3.626 1.00 88.25 177 HIS A N 1
ATOM 1444 C CA . HIS A 1 177 ? 25.277 14.191 4.159 1.00 88.25 177 HIS A CA 1
ATOM 1445 C C . HIS A 1 177 ? 23.746 14.213 4.092 1.00 88.25 177 HIS A C 1
ATOM 1447 O O . HIS A 1 177 ? 23.089 14.441 5.111 1.00 88.25 177 HIS A O 1
ATOM 1453 N N . GLU A 1 178 ? 23.173 13.906 2.925 1.00 88.50 178 GLU A N 1
ATOM 1454 C CA . GLU A 1 178 ? 21.721 13.852 2.727 1.00 88.50 178 GLU A CA 1
ATOM 1455 C C . GLU A 1 178 ? 21.060 12.812 3.638 1.00 88.50 178 GLU A C 1
ATOM 1457 O O . GLU A 1 178 ? 20.034 13.086 4.264 1.00 88.50 178 GLU A O 1
ATOM 1462 N N . ARG A 1 179 ? 21.670 11.630 3.798 1.00 81.56 179 ARG A N 1
ATOM 1463 C CA . ARG A 1 179 ? 21.185 10.599 4.727 1.00 81.56 179 ARG A CA 1
ATOM 1464 C C . ARG A 1 179 ? 21.131 11.130 6.157 1.00 81.56 179 ARG A C 1
ATOM 1466 O O . ARG A 1 179 ? 20.113 10.965 6.830 1.00 81.56 179 ARG A O 1
ATOM 1473 N N . THR A 1 180 ? 22.203 11.771 6.617 1.00 86.25 180 THR A N 1
ATOM 1474 C CA . THR A 1 180 ? 22.278 12.344 7.968 1.00 86.25 180 THR A CA 1
ATOM 1475 C C . THR A 1 180 ? 21.205 13.412 8.162 1.00 86.25 180 THR A C 1
ATOM 1477 O O . THR A 1 180 ? 20.431 13.346 9.120 1.00 86.25 180 THR A O 1
ATOM 1480 N N . PHE A 1 181 ? 21.089 14.341 7.210 1.00 92.62 181 PHE A N 1
ATOM 1481 C CA . PHE A 1 181 ? 20.063 15.378 7.220 1.00 92.62 181 PHE A CA 1
ATOM 1482 C C . PHE A 1 181 ? 18.649 14.786 7.304 1.00 92.62 181 PHE A C 1
ATOM 1484 O O . PHE A 1 181 ? 17.864 15.191 8.166 1.00 92.62 181 PHE A O 1
ATOM 1491 N N . LEU A 1 182 ? 18.327 13.795 6.466 1.00 89.38 182 LEU A N 1
ATOM 1492 C CA . LEU A 1 182 ? 17.014 13.147 6.443 1.00 89.38 182 LEU A CA 1
ATOM 1493 C C . LEU A 1 182 ? 16.685 12.444 7.763 1.00 89.38 182 LEU A C 1
ATOM 1495 O O . LEU A 1 182 ? 15.555 12.555 8.245 1.00 89.38 182 LEU A O 1
ATOM 1499 N N . VAL A 1 183 ? 17.652 11.752 8.373 1.00 85.69 183 VAL A N 1
ATOM 1500 C CA . VAL A 1 183 ? 17.468 11.084 9.673 1.00 85.69 183 VAL A CA 1
ATOM 1501 C C . VAL A 1 183 ? 17.184 12.106 10.770 1.00 85.69 183 VAL A C 1
ATOM 1503 O O . VAL A 1 183 ? 16.224 11.954 11.531 1.00 85.69 183 VAL A O 1
ATOM 1506 N N . GLU A 1 184 ? 17.973 13.177 10.846 1.00 90.88 184 GLU A N 1
ATOM 1507 C CA . GLU A 1 184 ? 17.741 14.214 11.845 1.00 90.88 184 GLU A CA 1
ATOM 1508 C C . GLU A 1 184 ? 16.416 14.948 11.622 1.00 90.88 184 GLU A C 1
ATOM 1510 O O . GLU A 1 184 ? 15.682 15.220 12.575 1.00 90.88 184 GLU A O 1
ATOM 1515 N N . TYR A 1 185 ? 16.091 15.274 10.370 1.00 92.56 185 TYR A N 1
ATOM 1516 C CA . TYR A 1 185 ? 14.839 15.930 10.016 1.00 92.56 185 TYR A CA 1
ATOM 1517 C C . TYR A 1 185 ? 13.635 15.059 10.385 1.00 92.56 185 TYR A C 1
ATOM 1519 O O . TYR A 1 185 ? 12.705 15.541 11.034 1.00 92.56 185 TYR A O 1
ATOM 1527 N N . HIS A 1 186 ? 13.679 13.761 10.067 1.00 89.50 186 HIS A N 1
ATOM 1528 C CA . HIS A 1 186 ? 12.644 12.808 10.463 1.00 89.50 186 HIS A CA 1
ATOM 1529 C C . HIS A 1 186 ? 12.443 12.783 11.984 1.00 89.50 186 HIS A C 1
ATOM 1531 O O . HIS A 1 186 ? 11.305 12.859 12.454 1.00 89.50 186 HIS A O 1
ATOM 1537 N N . ASN A 1 187 ? 13.531 12.746 12.759 1.00 89.69 187 ASN A N 1
ATOM 1538 C CA . ASN A 1 187 ? 13.463 12.777 14.221 1.00 89.69 187 ASN A CA 1
ATOM 1539 C C . ASN A 1 187 ? 12.821 14.072 14.737 1.00 89.69 187 ASN A C 1
ATOM 1541 O O . ASN A 1 187 ? 11.930 14.019 15.584 1.00 89.69 187 ASN A O 1
ATOM 1545 N N . ARG A 1 188 ? 13.186 15.232 14.174 1.00 93.31 188 ARG A N 1
ATOM 1546 C CA . ARG A 1 188 ? 12.579 16.525 14.539 1.00 93.31 188 ARG A CA 1
ATOM 1547 C C . ARG A 1 188 ? 11.074 16.553 14.261 1.00 93.31 188 ARG A C 1
ATOM 1549 O O . ARG A 1 188 ? 10.309 17.010 15.111 1.00 93.31 188 ARG A O 1
ATOM 15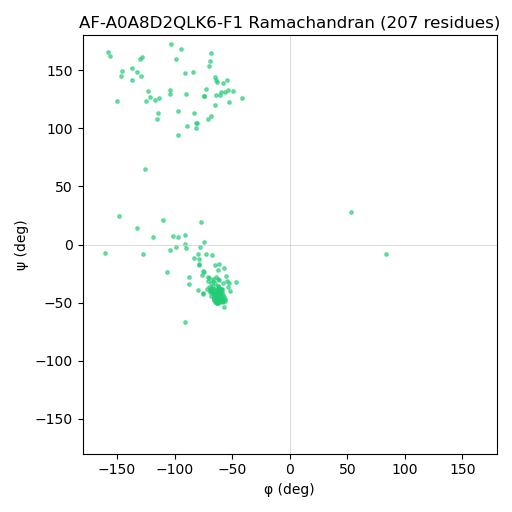56 N N . VAL A 1 189 ? 10.638 16.045 13.106 1.00 94.81 189 VAL A N 1
ATOM 1557 C CA . VAL A 1 189 ? 9.211 15.956 12.746 1.00 94.81 189 VAL A CA 1
ATOM 1558 C C . VAL A 1 189 ? 8.465 15.016 13.696 1.00 94.81 189 VAL A C 1
ATOM 1560 O O . VAL A 1 189 ? 7.396 15.365 14.200 1.00 94.81 189 VAL A O 1
ATOM 1563 N N . LYS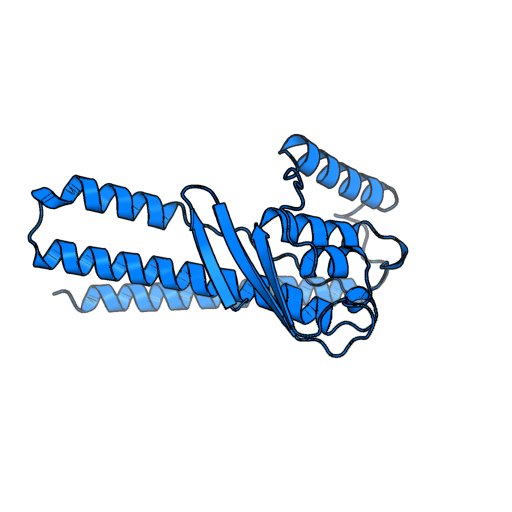 A 1 190 ? 9.042 13.846 13.990 1.00 91.81 190 LYS A N 1
ATOM 1564 C CA . LYS A 1 190 ? 8.474 12.868 14.925 1.00 91.81 190 LYS A CA 1
ATOM 1565 C C . LYS A 1 190 ? 8.294 13.460 16.326 1.00 91.81 190 LYS A C 1
ATOM 1567 O O . LYS A 1 190 ? 7.216 13.336 16.908 1.00 91.81 190 LYS A O 1
ATOM 1572 N N . ASP A 1 191 ? 9.309 14.147 16.840 1.00 93.69 191 ASP A N 1
ATOM 1573 C CA . ASP A 1 191 ? 9.266 14.783 18.158 1.00 93.69 191 ASP A CA 1
ATOM 1574 C C . ASP A 1 191 ? 8.240 15.918 18.216 1.00 93.69 191 ASP A C 1
ATOM 1576 O O . ASP A 1 191 ? 7.512 16.051 19.203 1.00 93.69 191 ASP A O 1
ATOM 1580 N N . ALA A 1 192 ? 8.151 16.731 17.160 1.00 94.62 192 ALA A N 1
ATOM 1581 C CA . ALA A 1 192 ? 7.152 17.789 17.058 1.00 94.62 192 ALA A CA 1
ATOM 1582 C C . ALA A 1 192 ? 5.723 17.218 17.066 1.00 94.62 192 ALA A C 1
ATOM 1584 O O . ALA A 1 192 ? 4.875 17.709 17.816 1.00 94.62 192 ALA A O 1
ATOM 1585 N N . SER A 1 193 ? 5.475 16.141 16.311 1.00 93.06 193 SER A N 1
ATOM 1586 C CA . SER A 1 193 ? 4.187 15.435 16.309 1.00 93.06 193 SER A CA 1
ATOM 1587 C C . SER A 1 193 ? 3.838 14.907 17.703 1.00 93.06 193 SER A C 1
ATOM 1589 O O . SER A 1 193 ? 2.748 15.165 18.205 1.00 93.06 193 SER A O 1
ATOM 1591 N N . ALA A 1 194 ? 4.779 14.242 18.381 1.00 92.56 194 ALA A N 1
ATOM 1592 C CA . ALA A 1 194 ? 4.551 13.695 19.719 1.00 92.56 194 ALA A CA 1
ATOM 1593 C C . ALA A 1 194 ? 4.243 14.785 20.763 1.00 92.56 194 ALA A C 1
ATOM 1595 O O . ALA A 1 194 ? 3.382 14.600 21.632 1.00 92.56 194 ALA A O 1
ATOM 1596 N N . LYS A 1 195 ? 4.923 15.938 20.678 1.00 93.44 195 LYS A N 1
ATOM 1597 C CA . LYS A 1 195 ? 4.649 17.106 21.531 1.00 93.44 195 LYS A CA 1
ATOM 1598 C C . LYS A 1 195 ? 3.257 17.685 21.263 1.00 93.44 195 LYS A C 1
ATOM 1600 O O . LYS A 1 195 ? 2.543 17.978 22.222 1.00 93.44 195 LYS A O 1
ATOM 1605 N N . SER A 1 196 ? 2.854 17.797 19.996 1.00 92.69 196 SER A N 1
ATOM 1606 C CA . SER A 1 196 ? 1.517 18.265 19.601 1.00 92.69 196 SER A CA 1
ATOM 1607 C C . SER A 1 196 ? 0.404 17.336 20.105 1.00 92.69 196 SER A C 1
ATOM 1609 O O . SER A 1 196 ? -0.575 17.794 20.703 1.00 92.69 196 SER A O 1
ATOM 1611 N N . ASP A 1 197 ? 0.596 16.021 19.986 1.00 88.38 197 ASP A N 1
ATOM 1612 C CA . ASP A 1 197 ? -0.348 15.030 20.509 1.00 88.38 197 ASP A CA 1
ATOM 1613 C C . ASP A 1 197 ? -0.472 15.111 22.033 1.00 88.38 197 ASP A C 1
ATOM 1615 O O . ASP A 1 197 ? -1.571 15.016 22.584 1.00 88.38 197 ASP A O 1
ATOM 1619 N N . LYS A 1 198 ? 0.653 15.297 22.739 1.00 89.81 198 LYS A N 1
ATOM 1620 C CA . LYS A 1 198 ? 0.656 15.470 24.198 1.00 89.81 198 LYS A CA 1
ATOM 1621 C C . LYS A 1 198 ? -0.140 16.711 24.605 1.00 89.81 198 LYS A C 1
ATOM 1623 O O . LYS A 1 198 ? -0.981 16.600 25.489 1.00 89.81 198 LYS A O 1
ATOM 1628 N N . MET A 1 199 ? 0.075 17.836 23.925 1.00 90.00 199 MET A N 1
ATOM 1629 C CA . MET A 1 199 ? -0.654 19.085 24.164 1.00 90.00 199 MET A CA 1
ATOM 1630 C C . MET A 1 199 ? -2.166 18.911 23.961 1.00 90.00 199 MET A C 1
ATOM 1632 O O . MET A 1 199 ? -2.966 19.276 24.819 1.00 90.00 199 MET A O 1
ATOM 1636 N N . THR A 1 200 ? -2.562 18.268 22.860 1.00 87.00 200 THR A N 1
ATOM 1637 C CA . THR A 1 200 ? -3.976 18.008 22.546 1.00 87.00 200 THR A CA 1
ATOM 1638 C C . THR A 1 200 ? -4.636 17.101 23.588 1.00 87.00 200 THR A C 1
ATOM 1640 O O . THR A 1 200 ? -5.783 17.327 23.973 1.00 87.00 200 THR A O 1
ATOM 1643 N N . ARG A 1 201 ? -3.918 16.081 24.081 1.00 82.50 201 ARG A N 1
ATOM 1644 C CA . ARG A 1 201 ? -4.408 15.208 25.160 1.00 82.50 201 ARG A CA 1
ATOM 1645 C C . ARG A 1 201 ? -4.594 15.966 26.475 1.00 82.50 201 ARG A C 1
ATOM 1647 O O . ARG A 1 201 ? -5.634 15.797 27.100 1.00 82.50 201 ARG A O 1
ATOM 1654 N N . SER A 1 202 ? -3.636 16.812 26.857 1.00 80.31 202 SER A N 1
ATOM 1655 C CA . SER A 1 202 ? -3.704 17.610 28.090 1.00 80.31 202 SER A CA 1
ATOM 1656 C C . SER A 1 202 ? -4.899 18.569 28.113 1.00 80.31 202 SER A C 1
ATOM 1658 O O . SER A 1 202 ? -5.569 18.677 29.135 1.00 80.31 202 SER A O 1
ATOM 1660 N N . HIS A 1 203 ? -5.243 19.187 26.982 1.00 74.19 203 HIS A N 1
ATOM 1661 C CA . HIS A 1 203 ? -6.421 20.059 26.920 1.00 74.19 203 HIS A CA 1
ATOM 1662 C C . HIS A 1 203 ? -7.752 19.309 26.861 1.00 74.19 203 HIS A C 1
ATOM 1664 O O . HIS A 1 203 ? -8.759 19.831 27.325 1.00 74.19 203 HIS A O 1
ATOM 1670 N N . LYS A 1 204 ? -7.790 18.070 26.355 1.00 65.50 204 LYS A N 1
ATOM 1671 C CA . LYS A 1 204 ? -9.006 17.244 26.440 1.00 65.50 204 LYS A CA 1
ATOM 1672 C C . LYS A 1 204 ? -9.346 16.844 27.878 1.00 65.50 204 LYS A C 1
ATOM 1674 O O . LYS A 1 204 ? -10.524 16.702 28.179 1.00 65.50 204 LYS A O 1
ATOM 1679 N N . SER A 1 205 ? -8.352 16.676 28.756 1.00 52.72 205 SER A N 1
ATOM 1680 C CA . SER A 1 205 ? -8.585 16.353 30.173 1.00 52.72 205 SER A CA 1
ATOM 1681 C C . SER A 1 205 ? -9.086 17.530 31.017 1.00 52.72 205 SER A C 1
ATOM 1683 O O . SER A 1 205 ? -9.726 17.296 32.034 1.00 52.72 205 SER A O 1
ATOM 1685 N N . GLU A 1 206 ? -8.838 18.778 30.609 1.00 51.41 206 GLU A N 1
ATOM 1686 C CA . GLU A 1 206 ? -9.256 19.971 31.371 1.00 51.41 206 GLU A CA 1
ATOM 1687 C C . GLU A 1 206 ? -10.742 20.332 31.190 1.00 51.41 206 GLU A C 1
ATOM 1689 O O . GLU A 1 206 ? -11.297 21.040 32.021 1.00 51.41 206 GLU A O 1
ATOM 1694 N N . PHE A 1 207 ? -11.415 19.815 30.155 1.00 48.91 207 PHE A N 1
ATOM 1695 C CA . PHE A 1 207 ? -12.836 20.087 29.875 1.00 48.91 207 PHE A CA 1
ATOM 1696 C C . PHE A 1 207 ? -13.824 19.093 30.526 1.00 48.91 207 PHE A C 1
ATOM 1698 O O . PHE A 1 207 ? 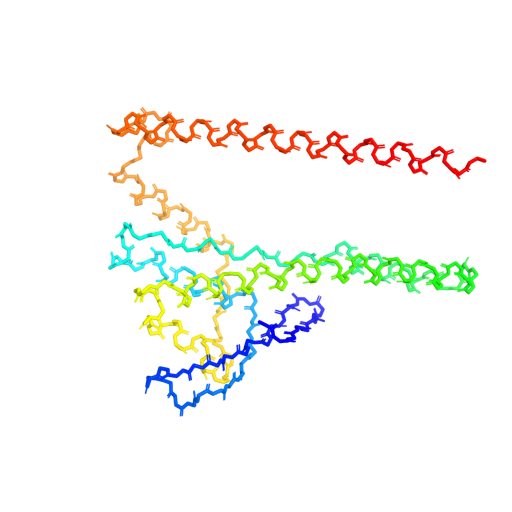-15.015 19.142 30.226 1.00 48.91 207 PHE A O 1
ATOM 1705 N N . PHE A 1 208 ? -13.356 18.193 31.401 1.00 45.28 208 PHE A N 1
ATOM 1706 C CA . PHE A 1 208 ? -14.184 17.185 32.091 1.00 45.28 208 PHE A CA 1
ATOM 1707 C C . PHE A 1 208 ? -14.361 17.424 33.607 1.00 45.28 208 PHE A C 1
ATOM 1709 O O . PHE A 1 208 ? -14.709 16.486 34.324 1.00 45.28 208 PHE A O 1
ATOM 1716 N N . PHE A 1 209 ? -14.159 18.652 34.096 1.00 39.09 209 PHE A N 1
ATOM 1717 C CA . PHE A 1 209 ? -14.535 19.056 35.461 1.00 39.09 209 PHE A CA 1
ATOM 1718 C C . PHE A 1 209 ? -15.782 19.939 35.471 1.00 39.09 209 PHE A C 1
ATOM 1720 O O . PHE A 1 209 ? -15.880 20.826 34.594 1.00 39.09 209 PHE A O 1
#